Protein AF-A0A0Q1FCF2-F1 (afdb_monomer_lite)

Radius of gyration: 16.06 Å; chains: 1; bounding box: 40×36×46 Å

pLDDT: mean 88.6, std 14.95, range [30.23, 98.5]

Secondary structure (DSSP, 8-state):
----HHHHHHHHHGGG-E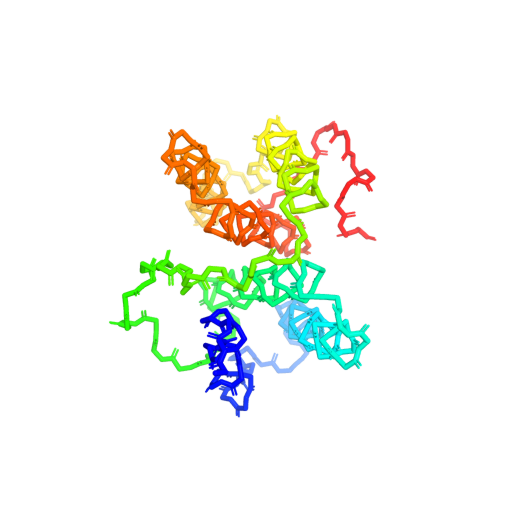E-SPTTSTTHHHHHHHHHHHHHHHHHHHHHHHTT-HHHHHHHHHHHHHHHHHHHHHTSEE-S-STT-----PPPPPSS-HHHHHHHHHHHHHHHHHHHHHEEE-S-TTSTTHHHHHHHHHHHHHHHHHHHHHHHTT-HHHHHHHHHHHHHHHHHHHHTTSEEESS-GGGS--

Foldseek 3Di:
DQDWPLLVVLVLFLVQKDFPDDPPDPCNVLLVVLNVLLVVLNVQLVVCVVVVNNLSNLLSSLLSLLSQVLCVLVVRIDRDDPVPDPPPPGPDDDPPDLPVLVVLLVVLLVLLVLLLVFKDFQDDPPDPLLVSLVVLSVQSVVLSVQLVVCVVVVNSSSNSSSSSSSVSSSLSCCSSRRMDGNDPPVSHDD

Sequence (190 aa):
MNTDRCRETLKGRVPKIRILVPEGSLLSGIAHEIREMVLAYESDGHDFQCRGDAVNACASYAYALGWLDAGCSIGILSAGNPDGGWFIPASQSPDHGETRLGEKTARYRKLLRTACDAVLPSPDPGSLLLSGSEKIVMTGRTFLIYGETAMREHREWVALSCFSYGFGWLDAGIRAGFLTAQKDRDIFTI

Structure (mmCIF, N/CA/C/O backbone):
data_AF-A0A0Q1FCF2-F1
#
_entry.id   AF-A0A0Q1FCF2-F1
#
loop_
_atom_site.group_PDB
_atom_site.id
_atom_site.type_symbol
_atom_site.label_atom_id
_atom_site.label_alt_id
_atom_site.label_comp_id
_atom_site.label_asym_id
_atom_site.label_entity_id
_atom_site.label_seq_id
_atom_site.pdbx_PDB_ins_code
_atom_site.Cartn_x
_atom_site.Cartn_y
_atom_site.Cartn_z
_atom_site.occupancy
_atom_site.B_iso_or_equiv
_atom_site.auth_seq_id
_atom_site.auth_comp_id
_atom_site.auth_asym_id
_atom_site.auth_atom_id
_atom_site.pdbx_PDB_model_num
ATOM 1 N N . MET A 1 1 ? 13.563 -16.455 -17.050 1.00 30.23 1 MET A N 1
ATOM 2 C CA . MET A 1 1 ? 12.189 -16.041 -16.697 1.00 30.23 1 MET A CA 1
ATOM 3 C C . MET A 1 1 ? 12.317 -15.135 -15.488 1.00 30.23 1 MET A C 1
ATOM 5 O O . MET A 1 1 ? 12.724 -15.615 -14.442 1.00 30.23 1 MET A O 1
ATOM 9 N N . ASN A 1 2 ? 12.159 -13.828 -15.681 1.00 39.91 2 ASN A N 1
ATOM 10 C CA . ASN A 1 2 ? 12.432 -12.832 -14.651 1.00 39.91 2 ASN A CA 1
ATOM 11 C C . ASN A 1 2 ? 11.166 -12.636 -13.821 1.00 39.91 2 ASN A C 1
ATOM 13 O O . ASN A 1 2 ? 10.205 -12.029 -14.290 1.00 39.91 2 ASN A O 1
ATOM 17 N N . THR A 1 3 ? 11.093 -13.281 -12.666 1.00 48.44 3 THR A N 1
ATOM 18 C CA . THR A 1 3 ? 9.932 -13.188 -11.790 1.00 48.44 3 THR A CA 1
ATOM 19 C C . THR A 1 3 ? 10.052 -11.945 -10.917 1.00 48.44 3 THR A C 1
ATOM 21 O O . THR A 1 3 ? 10.952 -11.831 -10.095 1.00 48.44 3 THR A O 1
ATOM 24 N N . ASP A 1 4 ? 9.130 -11.001 -11.118 1.00 72.88 4 ASP A N 1
ATOM 25 C CA . ASP A 1 4 ? 8.979 -9.806 -10.288 1.00 72.88 4 ASP A CA 1
ATOM 26 C C . ASP A 1 4 ? 8.832 -10.207 -8.806 1.00 72.88 4 ASP A C 1
ATOM 28 O O . ASP A 1 4 ? 7.894 -10.916 -8.423 1.00 72.88 4 ASP A O 1
ATOM 32 N N . ARG A 1 5 ? 9.771 -9.766 -7.961 1.00 79.25 5 ARG A N 1
ATOM 33 C CA . ARG A 1 5 ? 9.806 -10.078 -6.525 1.00 79.25 5 ARG A CA 1
ATOM 34 C C . ARG A 1 5 ? 8.537 -9.623 -5.798 1.00 79.25 5 ARG A C 1
ATOM 36 O O . ARG A 1 5 ? 8.122 -10.299 -4.852 1.00 79.25 5 ARG A O 1
ATOM 43 N N . CYS A 1 6 ? 7.903 -8.527 -6.231 1.00 85.88 6 CYS A N 1
ATOM 44 C CA . CYS A 1 6 ? 6.628 -8.069 -5.672 1.00 85.88 6 CYS A CA 1
ATOM 45 C C . CYS A 1 6 ? 5.542 -9.121 -5.906 1.00 85.88 6 CYS A C 1
ATOM 47 O O . CYS A 1 6 ? 4.856 -9.522 -4.967 1.00 85.88 6 CYS A O 1
ATOM 49 N N . ARG A 1 7 ? 5.454 -9.659 -7.126 1.00 89.25 7 ARG A N 1
ATOM 50 C CA . ARG A 1 7 ? 4.522 -10.742 -7.454 1.00 89.25 7 ARG A CA 1
ATOM 51 C C . ARG A 1 7 ? 4.767 -11.984 -6.609 1.00 89.25 7 ARG A C 1
ATOM 53 O O . ARG A 1 7 ? 3.822 -12.552 -6.073 1.00 89.25 7 ARG A O 1
ATOM 60 N N . GLU A 1 8 ? 6.013 -12.445 -6.515 1.00 88.12 8 GLU A N 1
ATOM 61 C CA . GLU A 1 8 ? 6.343 -13.650 -5.739 1.00 88.12 8 GLU A CA 1
ATOM 62 C C . GLU A 1 8 ? 5.983 -13.485 -4.261 1.00 88.12 8 GLU A C 1
ATOM 64 O O . GLU A 1 8 ? 5.377 -14.374 -3.659 1.00 88.12 8 GLU A O 1
ATOM 69 N N . THR A 1 9 ? 6.315 -12.320 -3.702 1.00 88.19 9 THR A N 1
ATOM 70 C CA . THR A 1 9 ? 6.015 -11.977 -2.312 1.00 88.19 9 THR A CA 1
ATOM 71 C C . THR A 1 9 ? 4.509 -11.945 -2.083 1.00 88.19 9 THR A C 1
ATOM 73 O O . THR A 1 9 ? 4.021 -12.585 -1.153 1.00 88.19 9 THR A O 1
ATOM 76 N N . LEU A 1 10 ? 3.760 -11.258 -2.950 1.00 90.94 10 LEU A N 1
ATOM 77 C CA . LEU A 1 10 ? 2.309 -11.158 -2.834 1.00 90.94 10 LEU A CA 1
ATOM 78 C C . LEU A 1 10 ? 1.642 -12.530 -2.988 1.00 90.94 10 LEU A C 1
ATOM 80 O O . LEU A 1 10 ? 0.884 -12.932 -2.109 1.00 90.94 10 LEU A O 1
ATOM 84 N N . LYS A 1 11 ? 2.022 -13.314 -4.005 1.00 92.12 11 LYS A N 1
ATOM 85 C CA . LYS A 1 11 ? 1.525 -14.682 -4.230 1.00 92.12 11 LYS A CA 1
ATOM 86 C C . LYS A 1 11 ? 1.751 -15.595 -3.019 1.00 92.12 11 LYS A C 1
ATOM 88 O O . LYS A 1 11 ? 0.929 -16.457 -2.722 1.00 92.12 11 LYS A O 1
ATOM 93 N N . GLY A 1 12 ? 2.867 -15.426 -2.308 1.00 90.75 12 GLY A N 1
ATOM 94 C CA . GLY A 1 12 ? 3.170 -16.189 -1.095 1.00 90.75 12 GLY A CA 1
ATOM 95 C C . GLY A 1 12 ? 2.388 -15.749 0.149 1.00 90.75 12 GLY A C 1
ATOM 96 O O . GLY A 1 12 ? 2.314 -16.512 1.121 1.00 90.75 12 GLY A O 1
ATOM 97 N N . ARG A 1 13 ? 1.829 -14.534 0.143 1.00 93.25 13 ARG A N 1
ATOM 98 C CA . ARG A 1 13 ? 1.154 -13.908 1.289 1.00 93.25 13 ARG A CA 1
ATOM 99 C C . ARG A 1 13 ? -0.362 -13.864 1.152 1.00 93.25 13 ARG A C 1
ATOM 101 O O . ARG A 1 13 ? -1.032 -14.067 2.158 1.00 93.25 13 ARG A O 1
ATOM 108 N N . VAL A 1 14 ? -0.900 -13.692 -0.056 1.00 95.75 14 VAL A N 1
ATOM 109 C CA . VAL A 1 14 ? -2.349 -13.663 -0.328 1.00 95.75 14 VAL A CA 1
ATOM 110 C C . VAL A 1 14 ? -3.079 -14.884 0.253 1.00 95.75 14 VAL A C 1
ATOM 112 O O . VAL A 1 14 ? -4.026 -14.689 1.015 1.00 95.75 14 VAL A O 1
ATOM 115 N N . PRO A 1 15 ? -2.609 -16.134 0.055 1.00 95.88 15 PRO A N 1
ATOM 116 C CA . PRO A 1 15 ? -3.257 -17.309 0.650 1.00 95.88 15 PRO A CA 1
ATOM 117 C C . PRO A 1 15 ? -3.209 -17.353 2.185 1.00 95.88 15 PRO A C 1
ATOM 119 O O . PRO A 1 15 ? -3.890 -18.167 2.804 1.00 95.88 15 PRO A O 1
ATOM 122 N N . LYS A 1 16 ? -2.366 -16.525 2.811 1.00 95.50 16 LYS A N 1
ATOM 123 C CA . LYS A 1 16 ? -2.175 -16.456 4.264 1.00 95.50 16 LYS A CA 1
ATOM 124 C C . LYS A 1 16 ? -2.934 -15.293 4.899 1.00 95.50 16 LYS A C 1
ATOM 126 O O . LYS A 1 16 ? -2.850 -15.159 6.118 1.00 95.50 16 LYS A O 1
ATOM 131 N N . ILE A 1 17 ? -3.635 -14.468 4.112 1.00 97.00 17 ILE A N 1
ATOM 132 C CA . ILE A 1 17 ? -4.402 -13.333 4.631 1.00 97.00 17 ILE A CA 1
ATOM 133 C C . ILE A 1 17 ? -5.491 -13.844 5.577 1.00 97.00 17 ILE A C 1
ATOM 135 O O . ILE A 1 17 ? -6.319 -14.675 5.206 1.00 97.00 17 ILE A O 1
ATOM 139 N N . ARG A 1 18 ? -5.506 -13.317 6.801 1.00 97.31 18 ARG A N 1
ATOM 140 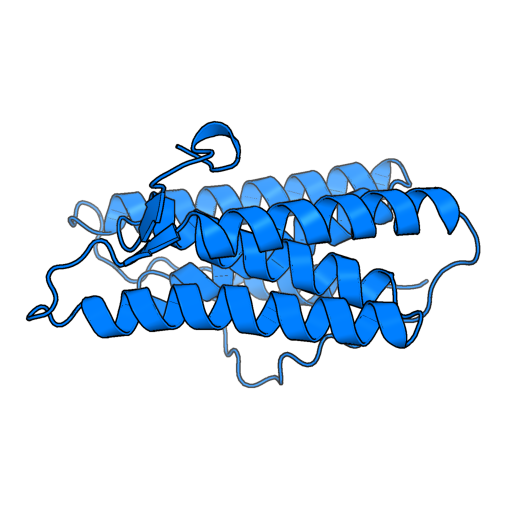C CA . ARG A 1 18 ? -6.562 -13.528 7.794 1.00 97.31 18 ARG A CA 1
ATOM 141 C C . ARG A 1 18 ? -6.993 -12.190 8.365 1.00 97.31 18 ARG A C 1
ATOM 143 O O . ARG A 1 18 ? -6.141 -11.376 8.717 1.00 97.31 18 ARG A O 1
ATOM 150 N N . ILE A 1 19 ? -8.300 -12.009 8.505 1.00 98.00 19 ILE A N 1
ATOM 151 C CA . ILE A 1 19 ? -8.886 -10.904 9.263 1.00 98.00 19 ILE A CA 1
ATOM 152 C C . ILE A 1 19 ? -8.770 -11.245 10.747 1.00 98.00 19 ILE A C 1
ATOM 154 O O . ILE A 1 19 ? -9.127 -12.347 11.161 1.00 98.00 19 ILE A O 1
ATOM 158 N N . LEU A 1 20 ? -8.198 -10.325 11.522 1.00 97.69 20 LEU A N 1
ATOM 159 C CA . LEU A 1 20 ? -7.906 -10.526 12.944 1.00 97.69 20 LEU A CA 1
ATOM 160 C C . LEU A 1 20 ? -8.996 -9.974 13.862 1.00 97.69 20 LEU A C 1
ATOM 162 O O . LEU A 1 20 ? -9.103 -10.390 15.014 1.00 97.69 20 LEU A O 1
ATOM 166 N N . VAL A 1 21 ? -9.786 -9.026 13.364 1.00 97.62 21 VAL A N 1
ATOM 167 C CA . VAL A 1 21 ? -10.844 -8.375 14.137 1.00 97.62 21 VAL A CA 1
ATOM 168 C C . VAL A 1 21 ? -12.155 -9.165 14.067 1.00 97.62 21 VAL A C 1
ATOM 170 O O . VAL A 1 21 ? -12.436 -9.776 13.036 1.00 97.62 21 VAL A O 1
ATOM 173 N N . PRO A 1 22 ? -12.979 -9.160 15.133 1.00 97.75 22 PRO A N 1
ATOM 174 C CA . PRO A 1 22 ? -14.273 -9.837 15.118 1.00 97.75 22 PRO A CA 1
ATOM 175 C C . PRO A 1 22 ? -15.198 -9.290 14.028 1.00 97.75 22 PRO A C 1
ATOM 177 O O . PRO A 1 22 ? -15.259 -8.075 13.814 1.00 97.75 22 PRO A O 1
ATOM 180 N N . GLU A 1 23 ? -15.956 -10.180 13.390 1.00 96.44 23 GLU A N 1
ATOM 181 C CA . GLU A 1 23 ? -16.989 -9.812 12.419 1.00 96.44 23 GLU A CA 1
ATOM 182 C C . GLU A 1 23 ? -18.027 -8.870 13.055 1.00 96.44 23 GLU A C 1
ATOM 184 O O . GLU A 1 23 ? -18.391 -9.033 14.222 1.00 96.44 23 GLU A O 1
ATOM 189 N N . GLY A 1 24 ? -18.470 -7.850 12.315 1.00 94.00 24 GLY A N 1
ATOM 190 C CA . GLY A 1 24 ? -19.401 -6.826 12.808 1.00 94.00 24 GLY A CA 1
ATOM 191 C C . GLY A 1 24 ? -18.811 -5.803 13.793 1.00 94.00 24 GLY A C 1
ATOM 192 O O . GLY A 1 24 ? -19.512 -4.874 14.192 1.00 94.00 24 GLY A O 1
ATOM 193 N N . SER A 1 25 ? -17.535 -5.922 14.185 1.00 97.00 25 SER A N 1
ATOM 194 C CA . SER A 1 25 ? -16.854 -4.877 14.966 1.00 97.00 25 SER A CA 1
ATOM 195 C C . SER A 1 25 ? -16.609 -3.617 14.128 1.00 97.00 25 SER A C 1
ATOM 197 O O . SER A 1 25 ? -16.582 -3.679 12.898 1.00 97.00 25 SER A O 1
ATOM 199 N N . LEU A 1 26 ? -16.345 -2.480 14.783 1.00 93.62 26 LEU A N 1
ATOM 200 C CA . LEU A 1 26 ? -16.066 -1.199 14.109 1.00 93.62 26 LEU A CA 1
ATOM 201 C C . LEU A 1 26 ? -14.942 -1.291 13.061 1.00 93.62 26 LEU A C 1
ATOM 203 O O . LEU A 1 26 ? -14.978 -0.584 12.062 1.00 93.62 26 LEU A O 1
ATOM 207 N N . LEU A 1 27 ? -13.959 -2.171 13.279 1.00 96.25 27 LEU A N 1
ATOM 208 C CA . LEU A 1 27 ? -12.808 -2.346 12.388 1.00 96.25 27 LEU A CA 1
ATOM 209 C C . LEU A 1 27 ? -13.019 -3.429 11.318 1.00 96.25 27 LEU A C 1
ATOM 211 O O . LEU A 1 27 ? -12.192 -3.548 10.415 1.00 96.25 27 LEU A O 1
ATOM 215 N N . SER A 1 28 ? -14.094 -4.223 11.400 1.00 96.88 28 SER A N 1
ATOM 216 C CA . SER A 1 28 ? -14.340 -5.329 10.460 1.00 96.88 28 SER A CA 1
ATOM 217 C C . SER A 1 28 ? -14.521 -4.843 9.022 1.00 96.88 28 SER A C 1
ATOM 219 O O . SER A 1 28 ? -13.915 -5.411 8.117 1.00 96.88 28 SER A O 1
ATOM 221 N N . GLY A 1 29 ? -15.256 -3.743 8.817 1.00 96.44 29 GLY A N 1
ATOM 222 C CA . GLY A 1 29 ? -15.429 -3.134 7.495 1.00 96.44 29 GLY A CA 1
ATOM 223 C C . GLY A 1 29 ? -14.096 -2.722 6.866 1.00 96.44 29 GLY A C 1
ATOM 224 O O . GLY A 1 29 ? -13.813 -3.097 5.733 1.00 96.44 29 GLY A O 1
ATOM 225 N N . ILE A 1 30 ? -13.231 -2.060 7.642 1.00 96.38 30 ILE A N 1
ATOM 226 C CA . ILE A 1 30 ? -11.891 -1.653 7.190 1.00 96.38 30 ILE A CA 1
ATOM 227 C C . ILE A 1 30 ? -11.045 -2.886 6.840 1.00 96.38 30 ILE A C 1
ATOM 229 O O . ILE A 1 30 ? -10.353 -2.902 5.827 1.00 96.38 30 ILE A O 1
ATOM 233 N N . ALA A 1 31 ? -11.102 -3.944 7.654 1.00 98.12 31 ALA A N 1
ATOM 234 C CA . ALA A 1 31 ? -10.347 -5.169 7.397 1.00 98.12 31 ALA A CA 1
ATOM 235 C C . ALA A 1 31 ? -10.769 -5.860 6.090 1.00 98.12 31 ALA A C 1
ATOM 237 O O . ALA A 1 31 ? -9.906 -6.289 5.319 1.00 98.12 31 ALA A O 1
ATOM 238 N N . HIS A 1 32 ? -12.079 -5.958 5.838 1.00 98.12 32 HIS A N 1
ATOM 239 C CA . HIS A 1 32 ? -12.613 -6.525 4.598 1.00 98.12 32 HIS A CA 1
ATOM 240 C C . HIS A 1 32 ? -12.236 -5.681 3.388 1.00 98.12 32 HIS A C 1
ATOM 242 O O . HIS A 1 32 ? -11.758 -6.237 2.405 1.00 98.12 32 HIS A O 1
ATOM 248 N N . GLU A 1 33 ? -12.360 -4.362 3.488 1.00 97.12 33 GLU A N 1
ATOM 249 C CA . GLU A 1 33 ? -12.041 -3.456 2.389 1.00 97.12 33 GLU A CA 1
ATOM 250 C C . GLU A 1 33 ? -10.551 -3.470 2.033 1.00 97.12 33 GLU A C 1
ATOM 252 O O . GLU A 1 33 ? -10.199 -3.634 0.867 1.00 97.12 33 GLU A O 1
ATOM 257 N N . ILE A 1 34 ? -9.647 -3.406 3.020 1.00 98.06 34 ILE A N 1
ATOM 258 C CA . ILE A 1 34 ? -8.209 -3.541 2.744 1.00 98.06 34 ILE A CA 1
ATOM 259 C C . ILE A 1 34 ? -7.922 -4.893 2.078 1.00 98.06 34 ILE A C 1
ATOM 261 O O . ILE A 1 34 ? -7.160 -4.954 1.114 1.00 98.06 34 ILE A O 1
ATOM 265 N N . ARG A 1 35 ? -8.526 -5.989 2.557 1.00 98.38 35 ARG A N 1
ATOM 266 C CA . ARG A 1 35 ? -8.359 -7.307 1.928 1.00 98.38 35 ARG A CA 1
ATOM 267 C C . ARG A 1 35 ? -8.875 -7.312 0.487 1.00 98.38 35 ARG A C 1
ATOM 269 O O . ARG A 1 35 ? -8.210 -7.888 -0.368 1.00 98.38 35 ARG A O 1
ATOM 276 N N . GLU A 1 36 ? -10.026 -6.706 0.220 1.00 98.44 36 GLU A N 1
ATOM 277 C CA . GLU A 1 36 ? -10.597 -6.594 -1.124 1.00 98.44 36 GLU A CA 1
ATOM 278 C C . GLU A 1 36 ? -9.649 -5.845 -2.063 1.00 98.44 36 GLU A C 1
ATOM 280 O O . GLU A 1 36 ? -9.315 -6.373 -3.123 1.00 98.44 36 GLU A O 1
ATOM 285 N N . MET A 1 37 ? -9.112 -4.700 -1.632 1.00 98.38 37 MET A N 1
ATOM 286 C CA . MET A 1 37 ? -8.133 -3.929 -2.405 1.00 98.38 37 MET A CA 1
ATOM 287 C C . MET A 1 37 ? -6.872 -4.746 -2.708 1.00 98.38 37 MET A C 1
ATOM 289 O O . MET A 1 37 ? -6.391 -4.761 -3.839 1.00 98.38 37 MET A O 1
ATOM 293 N N . VAL A 1 38 ? -6.352 -5.499 -1.734 1.00 98.38 38 VAL A N 1
ATOM 294 C CA . VAL A 1 38 ? -5.194 -6.380 -1.962 1.00 98.38 38 VAL A CA 1
ATOM 295 C C . VAL A 1 38 ? -5.484 -7.423 -3.048 1.00 98.38 38 VAL A C 1
ATOM 297 O O . VAL A 1 38 ? -4.643 -7.641 -3.919 1.00 98.38 38 VAL A O 1
ATOM 300 N N . LEU A 1 39 ? -6.657 -8.063 -3.011 1.00 98.50 39 LEU A N 1
ATOM 301 C CA . LEU A 1 39 ? -7.041 -9.098 -3.979 1.00 98.50 39 LEU A CA 1
ATOM 302 C C . LEU A 1 39 ? -7.329 -8.515 -5.368 1.00 98.50 39 LEU A C 1
ATOM 304 O O . LEU A 1 39 ? -6.926 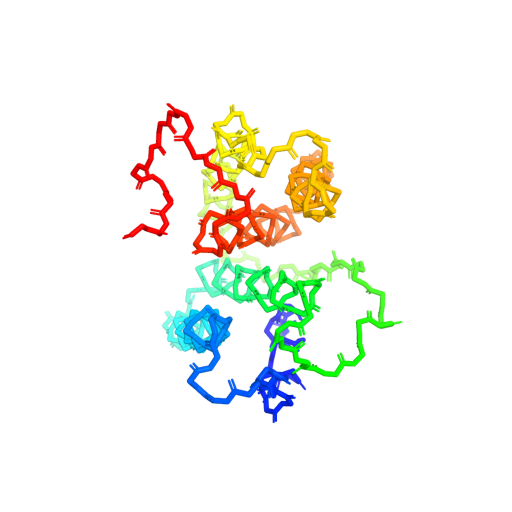-9.105 -6.370 1.00 98.50 39 LEU A O 1
ATOM 308 N N . ALA A 1 40 ? -7.976 -7.351 -5.435 1.00 98.38 40 ALA A N 1
ATOM 309 C CA . ALA A 1 40 ? -8.257 -6.661 -6.689 1.00 98.38 40 ALA A CA 1
ATOM 310 C C . ALA A 1 40 ? -6.957 -6.331 -7.436 1.00 98.38 40 ALA A C 1
ATOM 312 O O . ALA A 1 40 ? -6.790 -6.711 -8.593 1.00 98.38 40 ALA A O 1
ATOM 313 N N . TYR A 1 41 ? -5.981 -5.730 -6.751 1.00 98.00 41 TYR A N 1
ATOM 314 C CA . TYR A 1 41 ? -4.713 -5.357 -7.382 1.00 98.00 41 TYR A CA 1
ATOM 315 C C . TYR A 1 41 ? -3.752 -6.537 -7.605 1.00 98.00 41 TYR A C 1
ATOM 317 O O . TYR A 1 41 ? -2.889 -6.461 -8.485 1.00 98.00 41 TYR A O 1
ATOM 325 N N . GLU A 1 42 ? -3.898 -7.651 -6.876 1.00 97.06 42 GLU A N 1
ATOM 326 C CA . GLU A 1 42 ? -3.258 -8.918 -7.262 1.00 97.06 42 GLU A CA 1
ATOM 327 C C . GLU A 1 42 ? -3.812 -9.419 -8.606 1.00 97.06 42 GLU A C 1
ATOM 329 O O . GLU A 1 42 ? -3.034 -9.754 -9.506 1.00 97.06 42 GLU A O 1
ATOM 334 N N . SER A 1 43 ? -5.141 -9.429 -8.753 1.00 97.81 43 SER A N 1
ATOM 335 C CA . SER A 1 43 ? -5.823 -9.844 -9.981 1.00 97.81 43 SER A CA 1
ATOM 336 C C . SER A 1 43 ? -5.454 -8.948 -11.165 1.00 97.81 43 SER A C 1
ATOM 338 O O . SER A 1 43 ? -5.072 -9.455 -12.219 1.00 97.81 43 SER A O 1
ATOM 340 N N . ASP A 1 44 ? -5.470 -7.624 -10.988 1.00 97.38 44 ASP A N 1
ATOM 341 C CA . ASP A 1 44 ? -5.048 -6.673 -12.022 1.00 97.38 44 ASP A CA 1
ATOM 342 C C . ASP A 1 44 ? -3.596 -6.917 -12.441 1.00 97.38 44 ASP A C 1
ATOM 344 O O . ASP A 1 44 ? -3.270 -6.949 -13.632 1.00 97.38 44 ASP A O 1
ATOM 348 N N . GLY A 1 45 ? -2.708 -7.143 -11.467 1.00 94.88 45 GLY A N 1
ATOM 349 C CA . GLY A 1 45 ? -1.313 -7.472 -11.735 1.00 94.88 45 GLY A CA 1
ATOM 350 C C . GLY A 1 45 ? -1.160 -8.733 -12.590 1.00 94.88 45 GLY A C 1
ATOM 351 O O . GLY A 1 45 ? -0.342 -8.762 -13.518 1.00 94.88 45 GLY A O 1
ATOM 352 N N . HIS A 1 46 ? -1.968 -9.761 -12.317 1.00 95.12 46 HIS A N 1
ATOM 353 C CA . HIS A 1 46 ? -2.004 -10.990 -13.106 1.00 95.12 46 HIS A CA 1
ATOM 354 C C . HIS A 1 46 ? -2.483 -10.726 -14.539 1.00 95.12 46 HIS A C 1
ATOM 356 O O . HIS A 1 46 ? -1.829 -11.147 -15.497 1.00 95.12 46 HIS A O 1
ATOM 362 N N . ASP A 1 47 ? -3.572 -9.979 -14.699 1.00 95.94 47 ASP A N 1
ATOM 363 C CA . ASP A 1 47 ? -4.147 -9.656 -16.004 1.00 95.94 47 ASP A CA 1
ATOM 364 C C . ASP A 1 47 ? -3.201 -8.824 -16.873 1.00 95.94 47 ASP A C 1
ATOM 366 O O . ASP A 1 47 ? -3.023 -9.121 -18.061 1.00 95.94 47 ASP A O 1
ATOM 370 N N . PHE A 1 48 ? -2.529 -7.824 -16.293 1.00 93.19 48 PHE A N 1
ATOM 371 C CA . PHE A 1 48 ? -1.484 -7.072 -16.986 1.00 93.19 48 PHE A CA 1
ATOM 372 C C . PHE A 1 48 ? -0.356 -7.990 -17.453 1.00 93.19 48 PHE A C 1
ATOM 374 O O . PHE A 1 48 ? 0.077 -7.903 -18.604 1.00 93.19 48 PHE A O 1
ATOM 381 N N . GLN A 1 49 ? 0.085 -8.919 -16.605 1.00 90.00 49 GLN A N 1
ATOM 382 C CA . GLN A 1 49 ? 1.143 -9.855 -16.960 1.00 90.00 49 GLN A CA 1
ATOM 383 C C . GLN A 1 49 ? 0.734 -10.802 -18.098 1.00 90.00 49 GLN A C 1
ATOM 385 O O . GLN A 1 49 ? 1.523 -11.007 -19.021 1.00 90.00 49 GLN A O 1
ATOM 390 N N . CYS A 1 50 ? -0.490 -11.337 -18.081 1.00 92.00 50 CYS A N 1
ATOM 391 C CA . CYS A 1 50 ? -1.023 -12.161 -19.172 1.00 92.00 50 CYS A CA 1
ATOM 392 C C . CYS A 1 50 ? -1.070 -11.412 -20.512 1.00 92.00 50 CYS A C 1
ATOM 394 O O . CYS A 1 50 ? -0.930 -12.028 -21.566 1.00 92.00 50 CYS A O 1
ATOM 396 N N . ARG A 1 51 ? -1.218 -10.084 -20.476 1.00 92.31 51 ARG A N 1
ATOM 397 C CA . ARG A 1 51 ? -1.200 -9.201 -21.654 1.00 92.31 51 ARG A CA 1
ATOM 398 C C . ARG A 1 51 ? 0.205 -8.714 -22.036 1.00 92.31 51 ARG A C 1
ATOM 400 O O . ARG A 1 51 ? 0.333 -7.901 -22.947 1.00 92.31 51 ARG A O 1
ATOM 407 N N . GLY A 1 52 ? 1.254 -9.179 -21.354 1.00 88.25 52 GLY A N 1
ATOM 408 C CA . GLY A 1 52 ? 2.639 -8.756 -21.595 1.00 88.25 52 GLY A CA 1
ATOM 409 C C . GLY A 1 52 ? 2.979 -7.363 -21.052 1.00 88.25 52 GLY A C 1
ATOM 410 O O . GLY A 1 52 ? 4.009 -6.795 -21.407 1.00 88.25 52 GLY A O 1
ATOM 411 N N . ASP A 1 53 ? 2.142 -6.796 -20.183 1.00 90.75 53 ASP A N 1
ATOM 412 C CA . ASP A 1 53 ? 2.319 -5.468 -19.599 1.00 90.75 53 ASP A CA 1
ATOM 413 C C . ASP A 1 53 ? 3.023 -5.538 -18.237 1.00 90.75 53 ASP A C 1
ATOM 415 O O . ASP A 1 53 ? 2.436 -5.320 -17.175 1.00 90.75 53 ASP A O 1
ATOM 419 N N . ALA A 1 54 ? 4.316 -5.863 -18.267 1.00 88.94 54 ALA A N 1
ATOM 420 C CA . ALA A 1 54 ? 5.115 -6.032 -17.052 1.00 88.94 54 ALA A CA 1
ATOM 421 C C . ALA A 1 54 ? 5.171 -4.760 -16.183 1.00 88.94 54 ALA A C 1
ATOM 423 O O . ALA A 1 54 ? 5.211 -4.849 -14.959 1.00 88.94 54 ALA A O 1
ATOM 424 N N . VAL A 1 55 ? 5.136 -3.575 -16.803 1.00 91.12 55 VAL A N 1
ATOM 425 C CA . VAL A 1 55 ? 5.228 -2.288 -16.099 1.00 91.12 55 VAL A CA 1
ATOM 426 C C . VAL A 1 55 ? 3.978 -2.045 -15.240 1.00 91.12 55 VAL A C 1
ATOM 428 O O . VAL A 1 55 ? 4.086 -1.679 -14.068 1.00 91.12 55 VAL A O 1
ATOM 431 N N . ASN A 1 56 ? 2.780 -2.262 -15.793 1.00 93.06 56 ASN A N 1
ATOM 432 C CA . ASN A 1 56 ? 1.539 -2.138 -15.024 1.00 93.06 56 ASN A CA 1
ATOM 433 C C . ASN A 1 56 ? 1.354 -3.287 -14.023 1.00 93.06 56 ASN A C 1
ATOM 435 O O . ASN A 1 56 ? 0.841 -3.049 -12.927 1.00 93.06 56 ASN A O 1
ATOM 439 N N . ALA A 1 57 ? 1.822 -4.493 -14.357 1.00 93.62 57 ALA A N 1
ATOM 440 C CA . ALA A 1 57 ? 1.817 -5.620 -13.430 1.00 93.62 57 ALA A CA 1
ATOM 441 C C . ALA A 1 57 ? 2.639 -5.311 -12.167 1.00 93.62 57 ALA A C 1
ATOM 443 O O . ALA A 1 57 ? 2.123 -5.414 -11.056 1.00 93.62 57 ALA A O 1
ATOM 444 N N . CYS A 1 58 ? 3.878 -4.836 -12.340 1.00 91.81 58 CYS A N 1
ATOM 445 C CA . CYS A 1 58 ? 4.778 -4.475 -11.243 1.00 91.81 58 CYS A CA 1
ATOM 446 C C . CYS A 1 58 ? 4.168 -3.426 -10.306 1.00 91.81 58 CYS A C 1
ATOM 448 O O . CYS A 1 58 ? 4.121 -3.616 -9.089 1.00 91.81 58 CYS A O 1
ATOM 450 N N . ALA A 1 59 ? 3.627 -2.347 -10.881 1.00 94.12 59 ALA A N 1
ATOM 451 C CA . ALA A 1 59 ? 2.971 -1.299 -10.107 1.00 94.12 59 ALA A CA 1
ATOM 452 C C . ALA A 1 59 ? 1.774 -1.835 -9.299 1.00 94.12 59 ALA A C 1
ATOM 454 O O . ALA A 1 59 ? 1.627 -1.480 -8.131 1.00 94.12 59 ALA A O 1
ATOM 455 N N . SER A 1 60 ? 0.956 -2.711 -9.895 1.00 96.31 60 SER A N 1
ATOM 456 C CA . SER A 1 60 ? -0.231 -3.279 -9.237 1.00 96.31 60 SER A CA 1
ATOM 457 C C . SER A 1 60 ? 0.152 -4.184 -8.066 1.00 96.31 60 SER A C 1
ATOM 459 O O . SER A 1 60 ? -0.346 -3.997 -6.958 1.00 96.31 60 SER A O 1
ATOM 461 N N . TYR A 1 61 ? 1.117 -5.091 -8.255 1.00 95.00 61 TYR A N 1
ATOM 462 C CA . TYR A 1 61 ? 1.583 -5.968 -7.176 1.00 95.00 61 TYR A CA 1
ATOM 463 C C . TYR A 1 61 ? 2.234 -5.195 -6.021 1.00 95.00 61 TYR A C 1
ATOM 465 O O . TYR A 1 61 ? 1.992 -5.503 -4.854 1.00 95.00 61 TYR A O 1
ATOM 473 N N . ALA A 1 62 ? 3.059 -4.190 -6.327 1.00 95.06 62 ALA A N 1
ATOM 474 C CA . ALA A 1 62 ? 3.698 -3.362 -5.309 1.00 95.06 62 ALA A CA 1
ATOM 475 C C . ALA A 1 62 ? 2.675 -2.531 -4.519 1.00 95.06 62 ALA A C 1
ATOM 477 O O . ALA A 1 62 ? 2.772 -2.431 -3.297 1.00 95.06 62 ALA A O 1
ATOM 478 N N . TYR A 1 63 ? 1.669 -1.980 -5.199 1.00 97.25 63 TYR A N 1
ATOM 479 C CA . TYR A 1 63 ? 0.578 -1.248 -4.563 1.00 97.25 63 TYR A CA 1
ATOM 480 C C . TYR A 1 63 ? -0.279 -2.153 -3.661 1.00 97.25 63 TYR A C 1
ATOM 482 O O . TYR A 1 63 ? -0.519 -1.800 -2.506 1.00 97.25 63 TYR A O 1
ATOM 490 N N . ALA A 1 64 ? -0.637 -3.360 -4.118 1.00 97.00 64 ALA A N 1
ATOM 491 C CA . ALA A 1 64 ? -1.332 -4.361 -3.302 1.00 97.00 64 ALA A CA 1
ATOM 492 C C . ALA A 1 64 ? -0.543 -4.728 -2.031 1.00 97.00 64 ALA A C 1
ATOM 494 O O . ALA A 1 64 ? -1.114 -4.848 -0.949 1.00 97.00 64 ALA A O 1
ATOM 495 N N . LEU A 1 65 ? 0.785 -4.864 -2.130 1.00 94.81 65 LEU A N 1
ATOM 496 C CA . LEU A 1 65 ? 1.638 -5.092 -0.960 1.00 94.81 65 LEU A CA 1
ATOM 497 C C . LEU A 1 65 ? 1.616 -3.915 0.023 1.00 94.81 65 LEU A C 1
ATOM 499 O O . LEU A 1 65 ? 1.630 -4.152 1.230 1.00 94.81 65 LEU A O 1
ATOM 503 N N . GLY A 1 66 ? 1.533 -2.677 -0.472 1.00 96.06 66 GLY A N 1
ATOM 504 C CA . GLY A 1 66 ? 1.377 -1.484 0.363 1.00 96.06 66 GLY A CA 1
ATOM 505 C C . GLY A 1 66 ? 0.098 -1.528 1.203 1.00 96.06 66 GLY A C 1
ATOM 506 O O . GLY A 1 66 ? 0.160 -1.365 2.420 1.00 96.06 66 GLY A O 1
ATOM 507 N N . TRP A 1 67 ? -1.041 -1.850 0.580 1.00 98.12 67 TRP A N 1
ATOM 508 C CA . TRP A 1 67 ? -2.310 -2.064 1.291 1.00 98.12 67 TRP A CA 1
ATOM 509 C C . TRP A 1 67 ? -2.221 -3.190 2.320 1.00 98.12 67 TRP A C 1
ATOM 511 O O . TRP A 1 67 ? -2.653 -3.037 3.466 1.00 98.12 67 TRP A O 1
ATOM 521 N N . LEU A 1 68 ? -1.635 -4.323 1.926 1.00 96.81 68 LEU A N 1
ATOM 522 C CA . LEU A 1 68 ? -1.530 -5.493 2.788 1.00 96.81 68 LEU A CA 1
ATOM 523 C C . LEU A 1 68 ? -0.705 -5.202 4.045 1.00 96.81 68 LEU A C 1
ATOM 525 O O . LEU A 1 68 ? -1.108 -5.562 5.155 1.00 96.81 68 LEU A O 1
ATOM 529 N N . ASP A 1 69 ? 0.445 -4.554 3.874 1.00 95.69 69 ASP A N 1
ATOM 530 C CA . ASP A 1 69 ? 1.338 -4.209 4.976 1.00 95.69 69 ASP A CA 1
ATOM 531 C C . ASP A 1 69 ? 0.769 -3.109 5.867 1.00 95.69 69 ASP A C 1
ATOM 533 O O . ASP A 1 69 ? 0.924 -3.196 7.087 1.00 95.69 69 ASP A O 1
ATOM 537 N N . ALA A 1 70 ? 0.043 -2.141 5.301 1.00 96.12 70 ALA A N 1
ATOM 538 C CA . ALA A 1 70 ? -0.703 -1.166 6.086 1.00 96.12 70 ALA A CA 1
ATOM 539 C C . ALA A 1 70 ? -1.745 -1.857 6.979 1.00 96.12 70 ALA A C 1
ATOM 541 O O . ALA A 1 70 ? -1.736 -1.664 8.194 1.00 96.12 70 ALA A O 1
ATOM 542 N N . GLY A 1 71 ? -2.571 -2.749 6.420 1.00 97.06 71 GLY A N 1
ATOM 543 C CA . GLY A 1 71 ? -3.558 -3.516 7.190 1.00 97.06 71 GLY A CA 1
ATOM 544 C C . GLY A 1 71 ? -2.934 -4.413 8.266 1.00 97.06 71 GLY A C 1
ATOM 545 O O . GLY A 1 71 ? -3.460 -4.515 9.378 1.00 97.06 71 GLY A O 1
ATOM 546 N N . CYS A 1 72 ? -1.779 -5.022 7.975 1.00 95.62 72 CYS A N 1
ATOM 547 C CA . CYS A 1 72 ? -1.022 -5.791 8.963 1.00 95.62 72 CYS A CA 1
ATOM 548 C C . CYS A 1 72 ? -0.457 -4.892 10.071 1.00 95.62 72 CYS A C 1
ATOM 550 O O . CYS A 1 72 ? -0.525 -5.248 11.245 1.00 95.62 72 CYS A O 1
ATOM 552 N N . SER A 1 73 ? 0.061 -3.711 9.726 1.00 94.31 73 SER A N 1
ATOM 553 C CA . SER A 1 73 ? 0.604 -2.763 10.702 1.00 94.31 73 SER A CA 1
ATOM 554 C C . SER A 1 73 ? -0.469 -2.106 11.565 1.00 94.31 73 SER A C 1
ATOM 556 O O . SER A 1 73 ? -0.171 -1.755 12.703 1.00 94.31 73 SER A O 1
ATOM 558 N N . ILE A 1 74 ? -1.685 -1.919 11.048 1.00 94.94 74 ILE A N 1
ATOM 559 C CA . ILE A 1 74 ? -2.842 -1.472 11.838 1.00 94.94 74 ILE A CA 1
ATOM 560 C C . ILE A 1 74 ? -3.283 -2.585 12.810 1.00 94.94 74 ILE A C 1
ATOM 562 O O . ILE A 1 74 ? -3.875 -2.303 13.848 1.00 94.94 74 ILE A O 1
ATOM 566 N N . GLY A 1 75 ? -2.959 -3.847 12.512 1.00 95.38 75 GLY A N 1
ATOM 567 C CA . GLY A 1 75 ? -3.307 -5.005 13.339 1.00 95.38 75 GLY A CA 1
ATOM 568 C C . GLY A 1 75 ? -4.677 -5.604 13.018 1.00 95.38 75 GLY A C 1
ATOM 569 O O . GLY A 1 75 ? -5.199 -6.397 13.796 1.00 95.38 75 GLY A O 1
ATOM 570 N N . ILE A 1 76 ? -5.265 -5.241 11.876 1.00 96.88 76 ILE A N 1
ATOM 571 C CA . ILE A 1 76 ? -6.572 -5.752 11.428 1.00 96.88 76 ILE A CA 1
ATOM 572 C C . ILE A 1 76 ? -6.446 -6.970 10.510 1.00 96.88 76 ILE A C 1
ATOM 574 O O . ILE A 1 76 ? -7.378 -7.769 10.411 1.00 96.88 76 ILE A O 1
ATOM 578 N N . LEU A 1 77 ? -5.278 -7.142 9.886 1.00 97.25 77 LEU A N 1
ATOM 579 C CA . LEU A 1 77 ? -4.935 -8.285 9.048 1.00 97.25 77 LEU A CA 1
ATOM 580 C C . LEU A 1 77 ? -3.674 -8.989 9.565 1.00 97.25 77 LEU A C 1
ATOM 582 O O . LEU A 1 77 ? -2.821 -8.393 10.215 1.00 97.25 77 LEU A O 1
ATOM 586 N N . SER A 1 78 ? -3.521 -10.260 9.211 1.00 95.38 78 SER A N 1
ATOM 587 C CA . SER A 1 78 ? -2.230 -10.959 9.219 1.00 95.38 78 SER A CA 1
ATOM 588 C C . SER A 1 78 ? -2.030 -11.671 7.889 1.00 95.38 78 SER A C 1
ATOM 590 O O . SER A 1 78 ? -3.000 -12.141 7.306 1.00 95.38 78 SER A O 1
ATOM 592 N N . ALA A 1 79 ? -0.791 -11.763 7.401 1.00 92.00 79 ALA A N 1
ATOM 593 C CA . ALA A 1 79 ? -0.488 -12.411 6.120 1.00 92.00 79 ALA A CA 1
ATOM 594 C C . ALA A 1 79 ? 0.895 -13.083 6.095 1.00 92.00 79 ALA A C 1
ATOM 596 O O . ALA A 1 79 ? 1.617 -13.036 5.097 1.00 92.00 79 ALA A O 1
ATOM 597 N N . GLY A 1 80 ? 1.279 -13.703 7.216 1.00 82.88 80 GLY A N 1
ATOM 598 C CA . GLY A 1 80 ? 2.624 -14.248 7.430 1.00 82.88 80 GLY A CA 1
ATOM 599 C C . GLY A 1 80 ? 3.646 -13.194 7.876 1.00 82.88 80 GLY A C 1
ATOM 600 O O . GLY A 1 80 ? 3.325 -12.011 7.970 1.00 82.88 80 GLY A O 1
ATOM 601 N N . ASN A 1 81 ? 4.864 -13.646 8.199 1.00 63.53 81 ASN A N 1
ATOM 602 C CA . ASN A 1 81 ? 5.872 -12.812 8.853 1.00 63.53 81 ASN A CA 1
ATOM 603 C C . ASN A 1 81 ? 6.492 -11.781 7.885 1.00 63.53 81 ASN A C 1
ATOM 605 O O . ASN A 1 81 ? 6.979 -12.190 6.826 1.00 63.53 81 ASN A O 1
ATOM 609 N N . PRO A 1 82 ? 6.536 -10.481 8.234 1.00 58.78 82 PRO A N 1
ATOM 610 C CA . PRO A 1 82 ? 7.296 -9.473 7.490 1.00 58.78 82 PRO A CA 1
ATOM 611 C C . PRO A 1 82 ? 8.824 -9.596 7.671 1.00 58.78 82 PRO A C 1
ATOM 613 O O . PRO A 1 82 ? 9.571 -8.953 6.937 1.00 58.78 82 PRO A O 1
ATOM 616 N N . ASP A 1 83 ? 9.299 -10.452 8.588 1.00 46.38 83 ASP A N 1
ATOM 617 C CA . ASP A 1 83 ? 10.716 -10.624 8.978 1.00 46.38 83 ASP A CA 1
ATOM 618 C C . ASP A 1 83 ? 11.676 -11.080 7.857 1.00 46.38 83 ASP A C 1
ATOM 620 O O . ASP A 1 83 ? 12.875 -11.227 8.078 1.00 46.38 83 ASP A O 1
ATOM 624 N N . GLY A 1 84 ? 11.189 -11.282 6.631 1.00 47.38 84 GLY A N 1
ATOM 625 C CA . GLY A 1 84 ? 12.006 -11.646 5.472 1.00 47.38 84 GLY A CA 1
ATOM 626 C C . GLY A 1 84 ? 12.801 -10.500 4.835 1.00 47.38 84 GLY A C 1
ATOM 627 O O . GLY A 1 84 ? 13.365 -10.714 3.765 1.00 47.38 84 GLY A O 1
ATOM 628 N N . GLY A 1 85 ? 12.834 -9.308 5.445 1.00 45.06 85 GLY A N 1
ATOM 629 C CA . GLY A 1 85 ? 13.609 -8.166 4.960 1.00 45.06 85 GLY A CA 1
ATOM 630 C C . GLY A 1 85 ? 13.045 -7.589 3.663 1.00 45.06 85 GLY A C 1
ATOM 631 O O . GLY A 1 85 ? 13.384 -8.023 2.565 1.00 45.06 85 GLY A O 1
ATOM 632 N N . TRP A 1 86 ? 12.211 -6.555 3.773 1.00 54.38 86 TRP A N 1
ATOM 633 C CA . TRP A 1 86 ? 11.724 -5.787 2.625 1.00 54.38 86 TRP A CA 1
ATOM 634 C C . TRP A 1 86 ? 12.802 -4.840 2.063 1.00 54.38 86 TRP A C 1
ATOM 636 O O . TRP A 1 86 ? 12.630 -3.631 1.930 1.00 54.38 86 TRP A O 1
ATOM 646 N N . PHE A 1 87 ? 13.949 -5.400 1.694 1.00 52.47 87 PHE A N 1
ATOM 647 C CA . PHE A 1 87 ? 14.726 -4.821 0.613 1.00 52.47 87 PHE A CA 1
ATOM 648 C C . PHE A 1 87 ? 14.021 -5.279 -0.663 1.00 52.47 87 PHE A C 1
ATOM 650 O O . PHE A 1 87 ? 13.898 -6.480 -0.888 1.00 52.47 87 PHE A O 1
ATOM 657 N N . ILE A 1 88 ? 13.515 -4.356 -1.481 1.00 54.81 88 ILE A N 1
ATOM 658 C CA . ILE A 1 88 ? 13.126 -4.668 -2.859 1.00 54.81 88 ILE A CA 1
ATOM 659 C C . ILE A 1 88 ? 14.397 -4.539 -3.717 1.00 54.81 88 ILE A C 1
ATOM 661 O O . ILE A 1 88 ? 14.669 -3.447 -4.221 1.00 54.81 88 ILE A O 1
ATOM 665 N N . PRO A 1 89 ? 15.225 -5.578 -3.936 1.00 47.75 89 PRO A N 1
ATOM 666 C CA . PRO A 1 89 ? 15.968 -5.632 -5.172 1.00 47.75 89 PRO A CA 1
ATOM 667 C C . PRO A 1 89 ? 14.962 -6.114 -6.216 1.00 47.75 89 PRO A C 1
ATOM 669 O O . PRO A 1 89 ? 14.603 -7.291 -6.259 1.00 47.75 89 PRO A O 1
ATOM 672 N N . ALA A 1 90 ? 14.458 -5.192 -7.033 1.00 47.06 90 ALA A N 1
ATOM 673 C CA . ALA A 1 90 ? 13.843 -5.594 -8.286 1.00 47.06 90 ALA A CA 1
ATOM 674 C C . ALA A 1 90 ? 14.898 -6.420 -9.026 1.00 47.06 90 ALA A C 1
ATOM 676 O O . ALA A 1 90 ? 16.049 -5.991 -9.167 1.00 47.06 90 ALA A O 1
ATOM 677 N N . SER A 1 91 ? 14.538 -7.635 -9.419 1.00 48.38 91 SER A N 1
ATOM 678 C CA . SER A 1 91 ? 15.377 -8.419 -10.307 1.00 48.38 91 SER A CA 1
ATOM 679 C C . SER A 1 91 ? 15.534 -7.672 -11.638 1.00 48.38 91 SER A C 1
ATOM 681 O O . SER A 1 91 ? 14.682 -6.869 -12.022 1.00 48.38 91 SER A O 1
ATOM 683 N N . GLN A 1 92 ? 16.683 -7.879 -12.289 1.00 49.81 92 GLN A N 1
ATOM 684 C CA . GLN A 1 92 ? 17.127 -7.168 -13.494 1.00 49.81 92 GLN A CA 1
ATOM 685 C C . GLN A 1 92 ? 16.048 -7.123 -14.588 1.00 49.81 92 GLN A C 1
ATOM 687 O O . GLN A 1 92 ? 15.197 -7.993 -14.653 1.00 49.81 92 GLN A O 1
ATOM 692 N N . SER A 1 93 ? 16.063 -6.126 -15.465 1.00 52.56 93 SER A N 1
ATOM 693 C CA . SER A 1 93 ? 15.027 -5.965 -16.495 1.00 52.56 93 SER A CA 1
ATOM 694 C C . SER A 1 93 ? 15.167 -6.980 -17.643 1.00 52.56 93 SER A C 1
ATOM 696 O O . SER A 1 93 ? 16.290 -7.299 -18.031 1.00 52.56 93 SER A O 1
ATOM 698 N N . PRO A 1 94 ? 14.070 -7.444 -18.271 1.00 50.78 94 PRO A N 1
ATOM 699 C CA . PRO A 1 94 ? 14.067 -7.754 -19.698 1.00 50.78 94 PRO A CA 1
ATOM 700 C C . PRO A 1 94 ? 14.240 -6.450 -20.501 1.00 50.78 94 PRO A C 1
ATOM 702 O O . PRO A 1 94 ? 13.672 -5.419 -20.145 1.00 50.78 94 PRO A O 1
ATOM 705 N N . ASP A 1 95 ? 15.004 -6.509 -21.585 1.00 49.81 95 ASP A N 1
ATOM 706 C CA . ASP A 1 95 ? 15.533 -5.388 -22.388 1.00 49.81 95 ASP A CA 1
ATOM 707 C C . ASP A 1 95 ? 14.486 -4.641 -23.254 1.00 49.81 95 ASP A C 1
ATOM 709 O O . ASP A 1 95 ? 14.803 -3.980 -24.240 1.00 49.81 95 ASP A O 1
ATOM 713 N N . HIS A 1 96 ? 13.189 -4.803 -22.983 1.00 49.25 96 HIS A N 1
ATOM 714 C CA . HIS A 1 96 ? 12.129 -4.377 -23.904 1.00 49.25 96 HIS A CA 1
ATOM 715 C C . HIS A 1 96 ? 11.092 -3.511 -23.179 1.00 49.25 96 HIS A C 1
ATOM 717 O O . HIS A 1 96 ? 10.101 -4.019 -22.658 1.00 49.25 96 HIS A O 1
ATOM 723 N N . GLY A 1 97 ? 11.322 -2.190 -23.141 1.00 58.97 97 GLY A N 1
ATOM 724 C CA . GLY A 1 97 ? 10.324 -1.213 -22.672 1.00 58.97 97 GLY A CA 1
ATOM 725 C C . GLY A 1 97 ? 10.824 -0.038 -21.821 1.00 58.97 97 GLY A C 1
ATOM 726 O O . GLY A 1 97 ? 10.013 0.542 -21.099 1.00 58.97 97 GLY A O 1
ATOM 727 N N . GLU A 1 98 ? 12.111 0.327 -21.886 1.00 67.19 98 GLU A N 1
ATOM 728 C CA . GLU A 1 98 ? 12.730 1.349 -21.017 1.00 67.19 98 GLU A CA 1
ATOM 729 C C . GLU A 1 98 ? 11.992 2.698 -21.007 1.00 67.19 98 GLU A C 1
ATOM 731 O O . GLU A 1 98 ? 11.775 3.268 -19.938 1.00 67.19 98 GLU A O 1
ATOM 736 N N . THR A 1 99 ? 11.523 3.187 -22.162 1.00 78.56 99 THR A N 1
ATOM 737 C CA . THR A 1 99 ? 10.791 4.465 -22.245 1.00 78.56 99 THR A CA 1
ATOM 738 C C . THR A 1 99 ? 9.470 4.422 -21.476 1.00 78.56 99 THR A C 1
ATOM 740 O O . THR A 1 99 ? 9.200 5.291 -20.650 1.00 78.56 99 THR A O 1
ATOM 743 N N . ARG A 1 100 ? 8.659 3.376 -21.690 1.00 85.69 100 ARG A N 1
ATOM 744 C CA . ARG A 1 100 ? 7.356 3.213 -21.024 1.00 85.69 100 ARG A CA 1
ATOM 745 C C . ARG A 1 100 ? 7.514 3.032 -19.514 1.00 85.69 100 ARG A C 1
ATOM 747 O O . ARG A 1 100 ? 6.690 3.527 -18.743 1.00 85.69 100 ARG A O 1
ATOM 754 N N . LEU A 1 101 ? 8.560 2.318 -19.100 1.00 90.44 101 LEU A N 1
ATOM 755 C CA . LEU A 1 101 ? 8.920 2.163 -17.697 1.00 90.44 101 LEU A CA 1
ATOM 756 C C . LEU A 1 101 ? 9.281 3.518 -17.079 1.00 90.44 101 LEU A C 1
ATOM 758 O O . LEU A 1 101 ? 8.640 3.908 -16.108 1.00 90.44 101 LEU A O 1
ATOM 762 N N . GLY A 1 102 ? 10.219 4.261 -17.673 1.00 91.94 102 GLY A N 1
ATOM 763 C CA . GLY A 1 102 ? 10.652 5.565 -17.161 1.00 91.94 102 GLY A CA 1
ATOM 764 C C . GLY A 1 102 ? 9.512 6.585 -17.065 1.00 91.94 102 GLY A C 1
ATOM 765 O O . GLY A 1 102 ? 9.355 7.251 -16.039 1.00 91.94 102 GLY A O 1
ATOM 766 N N . GLU A 1 103 ? 8.647 6.663 -18.082 1.00 93.50 103 GLU A N 1
ATOM 767 C CA . GLU A 1 103 ? 7.449 7.515 -18.053 1.00 93.50 103 GLU A CA 1
ATOM 768 C C . GLU A 1 103 ? 6.508 7.152 -16.896 1.00 93.50 103 GLU A C 1
ATOM 770 O O . GLU A 1 103 ? 6.033 8.033 -16.166 1.00 93.50 103 GLU A O 1
ATOM 775 N N . LYS A 1 104 ? 6.235 5.854 -16.693 1.00 93.62 104 LYS A N 1
ATOM 776 C CA . LYS A 1 104 ? 5.363 5.412 -15.601 1.00 93.62 104 LYS A CA 1
ATOM 777 C C . LYS A 1 104 ? 6.018 5.641 -14.238 1.00 93.62 104 LYS A C 1
ATOM 779 O O . LYS A 1 104 ? 5.329 6.118 -13.335 1.00 93.62 104 LYS A O 1
ATOM 784 N N . THR A 1 105 ? 7.317 5.376 -14.088 1.00 95.75 105 THR A N 1
ATOM 785 C CA . THR A 1 105 ? 8.063 5.651 -12.853 1.00 95.75 105 THR A CA 1
ATOM 786 C C . THR A 1 105 ? 7.996 7.132 -12.494 1.00 95.75 105 THR A C 1
ATOM 788 O O . THR A 1 105 ? 7.627 7.474 -11.370 1.00 95.75 105 THR A O 1
ATOM 791 N N . ALA A 1 106 ? 8.263 8.030 -13.448 1.00 96.94 106 ALA A N 1
ATOM 792 C CA . ALA A 1 106 ? 8.183 9.473 -13.227 1.00 96.94 106 ALA A CA 1
ATOM 793 C C . ALA A 1 106 ? 6.767 9.916 -12.817 1.00 96.94 106 ALA A C 1
ATOM 795 O O . ALA A 1 106 ? 6.604 10.736 -11.905 1.00 96.94 106 ALA A O 1
ATOM 796 N N . ARG A 1 107 ? 5.732 9.337 -13.441 1.00 97.62 107 ARG A N 1
ATOM 797 C CA . ARG A 1 107 ? 4.333 9.588 -13.072 1.00 97.62 107 ARG 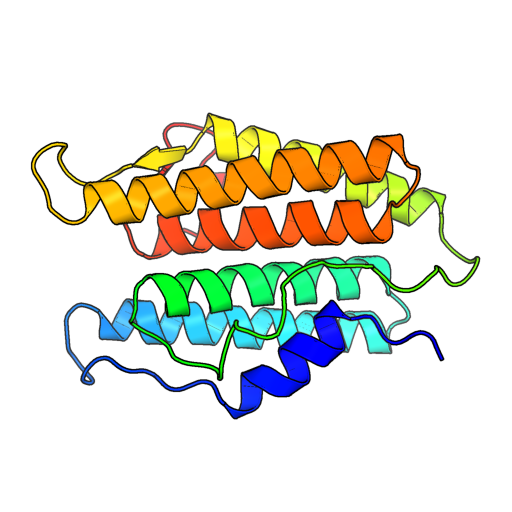A CA 1
ATOM 798 C C . ARG A 1 107 ? 4.032 9.146 -11.639 1.00 97.62 107 ARG A C 1
ATOM 800 O O . ARG A 1 107 ? 3.420 9.908 -10.895 1.00 97.62 107 ARG A O 1
ATOM 807 N N . TYR A 1 108 ? 4.479 7.958 -11.239 1.00 97.81 108 TYR A N 1
ATOM 808 C CA . TYR A 1 108 ? 4.245 7.423 -9.893 1.00 97.81 108 TYR A CA 1
ATOM 809 C C . TYR A 1 108 ? 5.067 8.147 -8.822 1.00 97.81 108 TYR A C 1
ATOM 811 O O . TYR A 1 108 ? 4.568 8.365 -7.721 1.00 97.81 108 TYR A O 1
ATOM 819 N N . ARG A 1 109 ? 6.274 8.627 -9.151 1.00 98.44 109 ARG A N 1
ATOM 820 C CA . ARG A 1 109 ? 7.028 9.543 -8.283 1.00 98.44 109 ARG A CA 1
ATOM 821 C C . ARG A 1 109 ? 6.220 10.800 -7.989 1.00 98.44 109 ARG A C 1
ATOM 823 O O . ARG A 1 109 ? 6.106 11.207 -6.836 1.00 98.44 109 ARG A O 1
ATOM 830 N N . LYS A 1 110 ? 5.675 11.431 -9.038 1.00 98.19 110 LYS A N 1
ATOM 831 C CA . LYS A 1 110 ? 4.848 12.632 -8.886 1.00 98.19 110 LYS A CA 1
ATOM 832 C C . LYS A 1 110 ? 3.618 12.329 -8.031 1.00 98.19 110 LYS A C 1
ATOM 834 O O . LYS A 1 110 ? 3.368 13.090 -7.107 1.00 98.19 110 LYS A O 1
ATOM 839 N N . LEU A 1 111 ? 2.924 11.220 -8.304 1.00 97.94 111 LEU A N 1
ATOM 840 C CA . LEU A 1 111 ? 1.764 10.762 -7.535 1.00 97.94 111 LEU A CA 1
ATOM 841 C C . LEU A 1 111 ? 2.086 10.631 -6.041 1.00 97.94 111 LEU A C 1
ATOM 843 O O . LEU A 1 111 ? 1.442 11.286 -5.228 1.00 97.94 111 LEU A O 1
ATOM 847 N N . LEU A 1 112 ? 3.108 9.846 -5.675 1.00 98.06 112 LEU A N 1
ATOM 848 C CA . LEU A 1 112 ? 3.447 9.638 -4.266 1.00 98.06 112 LEU A CA 1
ATOM 849 C C . LEU A 1 112 ? 3.916 10.931 -3.593 1.00 98.06 112 LEU A C 1
ATOM 851 O O . LEU A 1 112 ? 3.551 11.189 -2.452 1.00 98.06 112 LEU A O 1
ATOM 855 N N . ARG A 1 113 ? 4.699 11.768 -4.283 1.00 98.12 113 ARG A N 1
ATOM 856 C CA . ARG A 1 113 ? 5.110 13.065 -3.733 1.00 98.12 113 ARG A CA 1
ATOM 857 C C . ARG A 1 113 ? 3.900 13.948 -3.430 1.00 98.12 113 ARG A C 1
ATOM 859 O O . ARG A 1 113 ? 3.790 14.439 -2.316 1.00 98.12 113 ARG A O 1
ATOM 866 N N . THR A 1 114 ? 2.980 14.085 -4.386 1.00 97.06 114 THR A N 1
ATOM 867 C CA . THR A 1 114 ? 1.732 14.834 -4.190 1.00 97.06 114 THR A CA 1
ATOM 868 C C . THR A 1 114 ? 0.924 14.265 -3.025 1.00 97.06 114 THR A C 1
ATOM 870 O O . THR A 1 114 ? 0.486 15.024 -2.169 1.00 97.06 114 THR A O 1
ATOM 873 N N . ALA A 1 115 ? 0.798 12.940 -2.926 1.00 96.94 115 ALA A N 1
ATOM 874 C CA . ALA A 1 115 ? 0.106 12.305 -1.811 1.00 96.94 115 ALA A CA 1
ATOM 875 C C . ALA A 1 115 ? 0.779 12.605 -0.457 1.00 96.94 115 ALA A C 1
ATOM 877 O O . ALA A 1 115 ? 0.104 13.015 0.480 1.00 96.94 115 ALA A O 1
ATOM 878 N N . CYS A 1 116 ? 2.107 12.484 -0.357 1.00 97.06 116 CYS A N 1
ATOM 879 C CA . CYS A 1 116 ? 2.875 12.813 0.851 1.00 97.06 116 CYS A CA 1
ATOM 880 C C . CYS A 1 116 ? 2.716 14.274 1.306 1.00 97.06 116 CYS A C 1
ATOM 882 O O . CYS A 1 116 ? 2.799 14.541 2.509 1.00 97.06 116 CYS A O 1
ATOM 884 N N . ASP A 1 117 ? 2.527 15.197 0.361 1.00 95.50 117 ASP A N 1
ATOM 885 C CA . ASP A 1 117 ? 2.301 16.621 0.629 1.00 95.50 117 ASP A CA 1
ATOM 886 C C . ASP A 1 117 ? 0.837 16.915 1.013 1.00 95.50 117 ASP A C 1
ATOM 888 O O . ASP A 1 117 ? 0.563 17.895 1.707 1.00 95.50 117 ASP A O 1
ATOM 892 N N . ALA A 1 118 ? -0.106 16.078 0.570 1.00 94.25 118 ALA A N 1
ATOM 893 C CA . ALA A 1 118 ? -1.543 16.273 0.754 1.00 94.25 118 ALA A CA 1
ATOM 894 C C . ALA A 1 118 ? -2.115 15.634 2.032 1.00 94.25 118 ALA A C 1
ATOM 896 O O . ALA A 1 118 ? -3.151 16.096 2.528 1.00 94.25 118 ALA A O 1
ATOM 897 N N . VAL A 1 119 ? -1.485 14.573 2.551 1.00 96.06 119 VAL A N 1
ATOM 898 C CA . VAL A 1 119 ? -1.988 13.828 3.717 1.00 96.06 119 VAL A CA 1
ATOM 899 C C . VAL A 1 119 ? -1.534 14.424 5.046 1.00 96.06 119 VAL A C 1
ATOM 901 O O . VAL A 1 119 ? -0.375 14.802 5.215 1.00 96.06 119 VAL A O 1
ATOM 904 N N . LEU A 1 120 ? -2.434 14.413 6.030 1.00 94.56 120 LEU A N 1
ATOM 905 C CA . LEU A 1 120 ? -2.119 14.641 7.442 1.00 94.56 120 LEU A CA 1
ATOM 906 C C . LEU A 1 120 ? -2.736 13.549 8.326 1.00 94.56 120 LEU A C 1
ATOM 908 O O . LEU A 1 120 ? -3.770 12.989 7.948 1.00 94.56 120 LEU A O 1
ATOM 912 N N . PRO A 1 121 ? -2.160 13.279 9.514 1.00 96.25 121 PRO A N 1
ATOM 913 C CA . PRO A 1 121 ? -2.826 12.493 10.546 1.00 96.25 121 PRO A CA 1
ATOM 914 C C . PRO A 1 121 ? -4.217 13.053 10.860 1.00 96.25 121 PRO A C 1
ATOM 916 O O . PRO A 1 121 ? -4.371 14.254 11.082 1.00 96.25 121 PRO A O 1
ATOM 919 N N . SER A 1 122 ? -5.225 12.182 10.863 1.00 95.00 122 SER A N 1
ATOM 920 C CA . SER A 1 122 ? -6.600 12.539 11.224 1.00 95.00 122 SER A CA 1
ATOM 921 C C . SER A 1 122 ? -6.897 12.470 12.729 1.00 95.00 122 SER A C 1
ATOM 923 O O . SER A 1 122 ? -7.735 13.258 13.174 1.00 95.00 122 SER A O 1
ATOM 925 N N . PRO A 1 123 ? -6.311 11.546 13.523 1.00 94.12 123 PRO A N 1
ATOM 926 C CA . PRO A 1 123 ? -6.600 11.472 14.951 1.00 94.12 123 PRO A CA 1
ATOM 927 C C . PRO A 1 123 ? -6.147 12.710 15.725 1.00 94.12 123 PRO A C 1
ATOM 929 O O . PRO A 1 123 ? -5.185 13.380 15.353 1.00 94.12 123 PRO A O 1
ATOM 932 N N . ASP A 1 124 ? -6.819 12.970 16.846 1.00 93.69 124 ASP A N 1
ATOM 933 C CA . ASP A 1 124 ? -6.460 14.058 17.757 1.00 93.69 124 ASP A CA 1
ATOM 934 C C . ASP A 1 124 ? -5.019 13.890 18.295 1.00 93.69 124 ASP A C 1
ATOM 936 O O . ASP A 1 124 ? -4.622 12.750 18.581 1.00 93.69 124 ASP A O 1
ATOM 940 N N . PRO A 1 125 ? -4.243 14.982 18.480 1.00 89.06 125 PRO A N 1
ATOM 941 C CA . PRO A 1 125 ? -2.872 14.917 18.986 1.00 89.06 125 PRO A CA 1
ATOM 942 C C . PRO A 1 125 ? -2.695 14.217 20.346 1.00 89.06 125 PRO A C 1
ATOM 944 O O . PRO A 1 125 ? -1.611 13.722 20.641 1.00 89.06 125 PRO A O 1
ATOM 947 N N . GLY A 1 126 ? -3.733 14.157 21.187 1.00 89.06 126 GLY A N 1
ATOM 948 C CA . GLY A 1 126 ? -3.706 13.427 22.459 1.00 89.06 126 GLY A CA 1
ATOM 949 C C . GLY A 1 126 ? -4.088 11.946 22.350 1.00 89.06 126 GLY A C 1
ATOM 950 O O . GLY A 1 126 ? -4.038 11.222 23.345 1.00 89.06 126 GLY A O 1
ATOM 951 N N . SER A 1 127 ? -4.507 11.482 21.170 1.00 94.12 127 SER A N 1
ATOM 952 C CA . SER A 1 127 ? -5.021 10.126 20.981 1.00 94.12 127 SER A CA 1
ATOM 953 C C . SER A 1 127 ? -3.912 9.093 20.772 1.00 94.12 127 SER A C 1
ATOM 955 O O . SER A 1 127 ? -2.888 9.344 20.138 1.00 94.12 127 SER A O 1
ATOM 957 N N . LEU A 1 128 ? -4.164 7.860 21.222 1.00 91.38 128 LEU A N 1
ATOM 958 C CA . LEU A 1 128 ? -3.240 6.736 21.026 1.00 91.38 128 LEU A CA 1
ATOM 959 C C . LEU A 1 128 ? -3.042 6.369 19.543 1.00 91.38 128 LEU A C 1
ATOM 961 O O . LEU A 1 128 ? -2.035 5.757 19.189 1.00 91.38 128 LEU A O 1
ATOM 965 N N . LEU A 1 129 ? -3.976 6.763 18.670 1.00 93.06 129 LEU A N 1
ATOM 966 C CA . LEU A 1 129 ? -3.929 6.482 17.233 1.00 93.06 129 LEU A CA 1
ATOM 967 C C . LEU A 1 129 ? -3.059 7.470 16.444 1.00 93.06 129 LEU A C 1
ATOM 969 O O . LEU A 1 129 ? -2.746 7.194 15.281 1.00 93.06 129 LEU A O 1
ATOM 973 N N . LEU A 1 130 ? -2.634 8.588 17.051 1.00 94.00 130 LEU A N 1
ATOM 974 C CA . LEU A 1 130 ? -1.768 9.560 16.381 1.00 94.00 130 LEU A CA 1
ATOM 975 C C . LEU A 1 130 ? -0.469 8.900 15.912 1.00 94.00 130 LEU A C 1
ATOM 977 O O . LEU A 1 130 ? -0.140 8.970 14.732 1.00 94.00 130 LEU A O 1
ATOM 981 N N . SER A 1 131 ? 0.209 8.179 16.807 1.00 92.06 131 SER A N 1
ATOM 982 C CA . SER A 1 131 ? 1.476 7.506 16.486 1.00 92.06 131 SER A CA 1
ATOM 983 C C . SER A 1 131 ? 1.332 6.482 15.349 1.00 92.06 131 SER A C 1
ATOM 985 O O . SER A 1 131 ? 2.215 6.353 14.500 1.00 92.06 131 SER A O 1
ATOM 987 N N . GLY A 1 132 ? 0.189 5.790 15.280 1.00 92.06 132 GLY A N 1
ATOM 988 C CA . GLY A 1 132 ? -0.146 4.900 14.167 1.00 92.06 132 GLY A CA 1
ATOM 989 C C . GLY A 1 132 ? -0.298 5.652 12.843 1.00 92.06 132 GLY A C 1
ATOM 990 O O . GLY A 1 132 ? 0.228 5.216 11.822 1.00 92.06 132 GLY A O 1
ATOM 991 N N . SER A 1 133 ? -0.948 6.816 12.866 1.00 96.25 133 SER A N 1
ATOM 992 C CA . SER A 1 133 ? -1.127 7.675 11.687 1.00 96.25 133 SER A CA 1
ATOM 993 C C . SER A 1 133 ? 0.197 8.269 11.205 1.00 96.25 133 SER A C 1
ATOM 995 O O . SER A 1 133 ? 0.503 8.234 10.014 1.00 96.25 133 SER A O 1
ATOM 997 N N . GLU A 1 134 ? 1.027 8.753 12.130 1.00 95.62 134 GLU A N 1
ATOM 998 C CA . GLU A 1 134 ? 2.372 9.257 11.840 1.00 95.62 134 GLU A CA 1
ATOM 999 C C . GLU A 1 134 ? 3.257 8.175 11.224 1.00 95.62 134 GLU A C 1
ATOM 1001 O O . GLU A 1 134 ? 3.986 8.451 10.272 1.00 95.62 134 GLU A O 1
ATOM 1006 N N . LYS A 1 135 ? 3.151 6.928 11.703 1.00 95.69 135 LYS A N 1
ATOM 1007 C CA . LYS A 1 135 ? 3.861 5.790 11.114 1.00 95.69 135 LYS A CA 1
ATOM 1008 C C . LYS A 1 135 ? 3.461 5.567 9.655 1.00 95.69 135 LYS A C 1
ATOM 1010 O O . LYS A 1 135 ? 4.347 5.371 8.830 1.00 95.69 135 LYS A O 1
ATOM 1015 N N . ILE A 1 136 ? 2.172 5.640 9.317 1.00 96.75 136 ILE A N 1
ATOM 1016 C CA . ILE A 1 136 ? 1.704 5.489 7.928 1.00 96.75 136 ILE A CA 1
ATOM 1017 C C . ILE A 1 136 ? 2.285 6.602 7.037 1.00 96.75 136 ILE A C 1
ATOM 1019 O O . ILE A 1 136 ? 2.846 6.309 5.978 1.00 96.75 136 ILE A O 1
ATOM 1023 N N . VAL A 1 137 ? 2.226 7.867 7.482 1.00 97.31 137 VAL A N 1
ATOM 1024 C CA . VAL A 1 137 ? 2.824 9.004 6.748 1.00 97.31 137 VAL A CA 1
ATOM 1025 C C . VAL A 1 137 ? 4.332 8.817 6.582 1.00 97.31 137 VAL A C 1
ATOM 1027 O O . VAL A 1 137 ? 4.875 9.016 5.492 1.00 97.31 137 VAL A O 1
ATOM 1030 N N . MET A 1 138 ? 5.018 8.421 7.656 1.00 97.06 138 MET A N 1
ATOM 1031 C CA . MET A 1 138 ? 6.454 8.164 7.649 1.00 97.06 138 MET A CA 1
ATOM 1032 C C . MET A 1 138 ? 6.805 7.076 6.634 1.00 97.06 138 MET A C 1
ATOM 1034 O O . MET A 1 138 ? 7.716 7.285 5.838 1.00 97.06 138 MET A O 1
ATOM 1038 N N . THR A 1 139 ? 6.060 5.969 6.590 1.00 96.25 139 THR A N 1
ATOM 1039 C CA . THR A 1 139 ? 6.280 4.899 5.613 1.00 96.25 139 THR A CA 1
ATOM 1040 C C . THR A 1 139 ? 6.152 5.412 4.179 1.00 96.25 139 THR A C 1
ATOM 1042 O O . THR A 1 139 ? 7.081 5.217 3.393 1.00 96.25 139 THR A O 1
ATOM 1045 N N . GLY A 1 140 ? 5.083 6.141 3.838 1.00 96.62 140 GLY A N 1
ATOM 1046 C CA . GLY A 1 140 ? 4.936 6.741 2.503 1.00 96.62 140 GLY A CA 1
ATOM 1047 C C . GLY A 1 140 ? 6.134 7.622 2.111 1.00 96.62 140 GLY A C 1
ATOM 1048 O O . GLY A 1 140 ? 6.697 7.471 1.024 1.00 96.62 140 GLY A O 1
ATOM 1049 N N . ARG A 1 141 ? 6.605 8.478 3.029 1.00 98.00 141 ARG A N 1
ATOM 1050 C CA . ARG A 1 141 ? 7.778 9.350 2.816 1.00 98.00 141 ARG A CA 1
ATOM 1051 C C . ARG A 1 141 ? 9.087 8.573 2.682 1.00 98.00 141 ARG A C 1
ATOM 1053 O O . ARG A 1 141 ? 9.904 8.898 1.823 1.00 98.00 141 ARG A O 1
ATOM 1060 N N . THR A 1 142 ? 9.289 7.534 3.485 1.00 96.38 142 THR A N 1
ATOM 1061 C CA . THR A 1 142 ? 10.467 6.665 3.389 1.00 96.38 142 THR A CA 1
ATOM 1062 C C . THR A 1 142 ? 10.538 5.989 2.020 1.00 96.38 142 THR A C 1
ATOM 1064 O O . THR A 1 142 ? 11.597 5.983 1.393 1.00 96.38 142 THR A O 1
ATOM 1067 N N . PHE A 1 143 ? 9.412 5.490 1.505 1.00 95.56 143 PHE A N 1
ATOM 1068 C CA . PHE A 1 143 ? 9.374 4.875 0.177 1.00 95.56 143 PHE A CA 1
ATOM 1069 C C . PHE A 1 143 ? 9.520 5.872 -0.968 1.00 95.56 143 PHE A C 1
ATOM 1071 O O . PHE A 1 143 ? 10.106 5.522 -1.994 1.00 95.56 143 PHE A O 1
ATOM 1078 N N . LEU A 1 144 ? 9.086 7.122 -0.789 1.00 97.94 144 LEU A N 1
ATOM 1079 C CA . LEU A 1 144 ? 9.426 8.195 -1.719 1.00 97.94 144 LEU A CA 1
ATOM 1080 C C . LEU A 1 144 ? 10.949 8.388 -1.794 1.00 97.94 144 LEU A C 1
ATOM 1082 O O . LEU A 1 144 ? 11.505 8.382 -2.889 1.00 97.94 144 LEU A O 1
ATOM 1086 N N . ILE A 1 145 ? 11.638 8.475 -0.650 1.00 97.12 145 ILE A N 1
ATOM 1087 C CA . ILE A 1 145 ? 13.103 8.622 -0.604 1.00 97.12 145 ILE A CA 1
ATOM 1088 C C . ILE A 1 145 ? 13.795 7.425 -1.269 1.00 97.12 145 ILE A C 1
ATOM 1090 O O . ILE A 1 145 ? 14.683 7.614 -2.102 1.00 97.12 145 ILE A O 1
ATOM 1094 N N . TYR A 1 146 ? 13.385 6.195 -0.946 1.00 93.81 146 TYR A N 1
ATOM 1095 C CA . TYR A 1 146 ? 13.967 4.996 -1.555 1.00 93.81 146 TYR A CA 1
ATOM 1096 C C . TYR A 1 146 ? 13.751 4.936 -3.064 1.00 93.81 146 TYR A C 1
ATOM 1098 O O . TYR A 1 146 ? 14.696 4.636 -3.795 1.00 93.81 146 TYR A O 1
ATOM 1106 N N . GLY A 1 147 ? 12.551 5.272 -3.541 1.00 94.19 147 GLY A N 1
ATOM 1107 C CA . GLY A 1 147 ? 12.276 5.302 -4.971 1.00 94.19 147 GLY A CA 1
ATOM 1108 C C . GLY A 1 147 ? 13.101 6.365 -5.699 1.00 94.19 147 GLY A C 1
ATOM 1109 O O . GLY A 1 147 ? 13.657 6.093 -6.759 1.00 94.19 147 GLY A O 1
ATOM 1110 N N . GLU A 1 148 ? 13.272 7.554 -5.115 1.00 97.12 148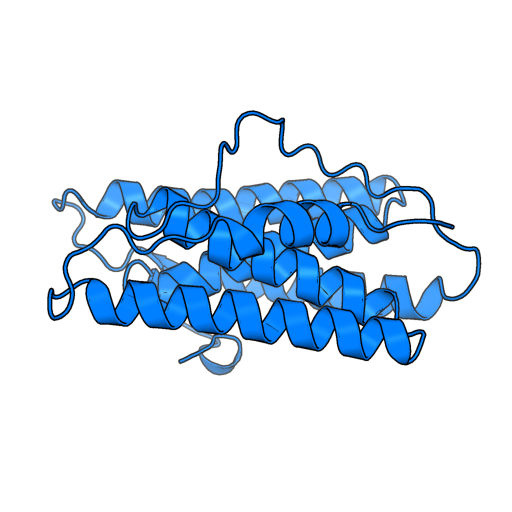 GLU A N 1
ATOM 1111 C CA . GLU A 1 148 ? 14.119 8.600 -5.698 1.00 97.12 148 GLU A CA 1
ATOM 1112 C C . GLU A 1 148 ? 15.598 8.214 -5.742 1.00 97.12 148 GLU A C 1
ATOM 1114 O O . GLU A 1 148 ? 16.284 8.515 -6.719 1.00 97.12 148 GLU A O 1
ATOM 1119 N N . THR A 1 149 ? 16.101 7.538 -4.710 1.00 95.00 149 THR A N 1
ATOM 1120 C CA . THR A 1 149 ? 17.466 6.995 -4.712 1.00 95.00 149 THR A CA 1
ATOM 1121 C C . THR A 1 149 ? 17.631 5.934 -5.794 1.00 95.00 149 THR A C 1
ATOM 1123 O O . THR A 1 149 ? 18.586 6.001 -6.561 1.00 95.00 149 THR A O 1
ATOM 1126 N N . ALA A 1 150 ? 16.665 5.024 -5.937 1.00 90.38 150 ALA A N 1
ATOM 1127 C CA . ALA A 1 150 ? 16.677 4.032 -7.005 1.00 90.38 150 ALA A CA 1
ATOM 1128 C C . ALA A 1 150 ? 16.679 4.673 -8.406 1.00 90.38 150 ALA A C 1
ATOM 1130 O O . ALA A 1 150 ? 17.434 4.221 -9.263 1.00 90.38 150 ALA A O 1
ATOM 1131 N N . MET A 1 151 ? 15.921 5.754 -8.636 1.00 91.50 151 MET A N 1
ATOM 1132 C CA . MET A 1 151 ? 15.974 6.496 -9.908 1.00 91.50 151 MET A CA 1
ATOM 1133 C C . MET A 1 151 ? 17.362 7.094 -10.183 1.00 91.50 151 MET A C 1
ATOM 1135 O O . MET A 1 151 ? 17.851 7.002 -11.306 1.00 91.50 151 MET A O 1
ATOM 1139 N N . ARG A 1 152 ? 18.023 7.685 -9.172 1.00 94.00 152 ARG A N 1
ATOM 1140 C CA . ARG A 1 152 ? 19.391 8.233 -9.322 1.00 94.00 152 ARG A CA 1
ATOM 1141 C C . ARG A 1 152 ? 20.416 7.155 -9.678 1.00 94.00 152 ARG A C 1
ATOM 1143 O O . ARG A 1 152 ? 21.408 7.453 -10.327 1.00 94.00 152 ARG A O 1
ATOM 1150 N N . GLU A 1 153 ? 20.166 5.921 -9.257 1.00 89.94 153 GLU A N 1
ATOM 1151 C CA . GLU A 1 153 ? 20.994 4.749 -9.548 1.00 89.94 153 GLU A CA 1
ATOM 1152 C C . GLU A 1 153 ? 20.538 3.985 -10.804 1.00 89.94 153 GLU A C 1
ATOM 1154 O O . GLU A 1 153 ? 20.999 2.871 -11.041 1.00 89.94 153 GLU A O 1
ATOM 1159 N N . HIS A 1 154 ? 19.621 4.550 -11.599 1.00 88.25 154 HIS A N 1
ATOM 1160 C CA . HIS A 1 154 ? 19.073 3.932 -12.813 1.00 88.25 154 HIS A CA 1
ATOM 1161 C C . HIS A 1 154 ? 18.375 2.577 -12.570 1.00 88.25 154 HIS A C 1
ATOM 1163 O O . HIS A 1 154 ? 18.325 1.710 -13.441 1.00 88.25 154 HIS A O 1
ATOM 1169 N N . ARG A 1 155 ? 17.794 2.386 -11.379 1.00 88.31 155 ARG A N 1
ATOM 1170 C CA . ARG A 1 155 ? 17.032 1.191 -10.978 1.00 88.31 155 ARG A CA 1
ATOM 1171 C C . ARG A 1 155 ? 15.524 1.439 -11.077 1.00 88.31 155 ARG A C 1
ATOM 1173 O O . ARG A 1 155 ? 14.806 1.404 -10.078 1.00 88.31 155 ARG A O 1
ATOM 1180 N N . GLU A 1 156 ? 15.033 1.674 -12.290 1.00 90.12 156 GLU A N 1
ATOM 1181 C CA . GLU A 1 156 ? 13.649 2.102 -12.560 1.00 90.12 156 GLU A CA 1
ATOM 1182 C C . GLU A 1 156 ? 12.566 1.149 -12.019 1.00 90.12 156 GLU A C 1
ATOM 1184 O O . GLU A 1 156 ? 11.593 1.596 -11.417 1.00 90.12 156 GLU A O 1
ATOM 1189 N N . TRP A 1 157 ? 12.744 -0.171 -12.141 1.00 90.38 157 TRP A N 1
ATOM 1190 C CA . TRP A 1 157 ? 11.795 -1.149 -11.581 1.00 90.38 157 TRP A CA 1
ATOM 1191 C C . TRP A 1 157 ? 11.692 -1.080 -10.054 1.00 90.38 157 TRP A C 1
ATOM 1193 O O . TRP A 1 157 ? 10.602 -1.213 -9.491 1.00 90.38 157 TRP A O 1
ATOM 1203 N N . VAL A 1 158 ? 12.822 -0.840 -9.379 1.00 89.94 158 VAL A N 1
ATOM 1204 C CA . VAL A 1 158 ? 12.849 -0.632 -7.924 1.00 89.94 158 VAL A CA 1
ATOM 1205 C C . VAL A 1 158 ? 12.110 0.652 -7.586 1.00 89.94 158 VAL A C 1
ATOM 1207 O O . VAL A 1 158 ? 11.259 0.652 -6.701 1.00 89.94 158 VAL A O 1
ATOM 1210 N N . ALA A 1 159 ? 12.395 1.728 -8.319 1.00 93.38 159 ALA A N 1
ATOM 1211 C CA . ALA A 1 159 ? 11.753 3.015 -8.111 1.00 93.38 159 ALA A CA 1
ATOM 1212 C C . ALA A 1 159 ? 10.228 2.931 -8.268 1.00 93.38 159 ALA A C 1
ATOM 1214 O O . ALA A 1 159 ? 9.500 3.345 -7.365 1.00 93.38 159 ALA A O 1
ATOM 1215 N N . LEU A 1 160 ? 9.738 2.324 -9.355 1.00 94.19 160 LEU A N 1
ATOM 1216 C CA . LEU A 1 160 ? 8.308 2.117 -9.588 1.00 94.19 160 LEU A CA 1
ATOM 1217 C C . LEU A 1 160 ? 7.656 1.313 -8.456 1.00 94.19 160 LEU A C 1
ATOM 1219 O O . LEU A 1 160 ? 6.578 1.686 -7.982 1.00 94.19 160 LEU A O 1
ATOM 1223 N N . SER A 1 161 ? 8.317 0.247 -7.998 1.00 93.50 161 SER A N 1
ATOM 1224 C CA . SER A 1 161 ? 7.835 -0.574 -6.884 1.00 93.50 161 SER A CA 1
ATOM 1225 C C . SER A 1 161 ? 7.744 0.241 -5.592 1.00 93.50 161 SER A C 1
ATOM 1227 O O . SER A 1 161 ? 6.713 0.219 -4.925 1.00 93.50 161 SER A O 1
ATOM 1229 N N . CYS A 1 162 ? 8.780 1.019 -5.263 1.00 94.31 162 CYS A N 1
ATOM 1230 C CA . CYS A 1 162 ? 8.796 1.879 -4.082 1.00 94.31 162 CYS A CA 1
ATOM 1231 C C . CYS A 1 162 ? 7.665 2.911 -4.110 1.00 94.31 162 CYS A C 1
ATOM 1233 O O . CYS A 1 162 ? 6.936 3.040 -3.128 1.00 94.31 162 CYS A O 1
ATOM 1235 N N . PHE A 1 163 ? 7.481 3.618 -5.228 1.00 97.50 163 PHE A N 1
ATOM 1236 C CA . PHE A 1 163 ? 6.435 4.636 -5.327 1.00 97.50 163 PHE A CA 1
ATOM 1237 C C . PHE A 1 163 ? 5.030 4.036 -5.228 1.00 97.50 163 PHE A C 1
ATOM 1239 O O . PHE A 1 163 ? 4.181 4.574 -4.522 1.00 97.50 163 PHE A O 1
ATOM 1246 N N . SER A 1 164 ? 4.795 2.900 -5.888 1.00 97.25 164 SER A N 1
ATOM 1247 C CA . SER A 1 164 ? 3.502 2.205 -5.851 1.00 97.25 164 SER A CA 1
ATOM 1248 C C . SER A 1 164 ? 3.192 1.668 -4.451 1.00 97.25 164 SER A C 1
ATOM 1250 O O . SER A 1 164 ? 2.096 1.873 -3.938 1.00 97.25 164 SER A O 1
ATOM 1252 N N . TYR A 1 165 ? 4.177 1.046 -3.799 1.00 96.50 165 TYR A N 1
ATOM 1253 C CA . TYR A 1 165 ? 4.051 0.529 -2.437 1.00 96.50 165 TYR A CA 1
ATOM 1254 C C . TYR A 1 165 ? 3.785 1.639 -1.417 1.00 96.50 165 TYR A C 1
ATOM 1256 O O . TYR A 1 165 ? 2.853 1.544 -0.619 1.00 96.50 165 TYR A O 1
ATOM 1264 N N . GLY A 1 166 ? 4.578 2.716 -1.460 1.00 97.00 166 GLY A N 1
ATOM 1265 C CA . GLY A 1 166 ? 4.402 3.863 -0.572 1.00 97.00 166 GLY A CA 1
ATOM 1266 C C . GLY A 1 166 ? 3.032 4.514 -0.746 1.00 97.00 166 GLY A C 1
ATOM 1267 O O . GLY A 1 166 ? 2.412 4.901 0.240 1.00 97.00 166 GLY A O 1
ATOM 1268 N N . PHE A 1 167 ? 2.529 4.573 -1.982 1.00 98.25 167 PHE A N 1
ATOM 1269 C CA . PHE A 1 167 ? 1.195 5.097 -2.253 1.00 98.25 167 PHE A CA 1
ATOM 1270 C C . PHE A 1 167 ? 0.092 4.193 -1.683 1.00 98.25 167 PHE A C 1
ATOM 1272 O O . PHE A 1 167 ? -0.824 4.705 -1.049 1.00 98.25 167 PHE A O 1
ATOM 1279 N N . GLY A 1 168 ? 0.227 2.866 -1.795 1.00 97.94 168 GLY A N 1
ATOM 1280 C CA . GLY A 1 168 ? -0.710 1.912 -1.184 1.00 97.94 168 GLY A CA 1
ATOM 1281 C C . GLY A 1 168 ? -0.843 2.072 0.335 1.00 97.94 168 GLY A C 1
ATOM 1282 O O . GLY A 1 168 ? -1.942 1.967 0.868 1.00 97.94 168 GLY A O 1
ATOM 1283 N N . TRP A 1 169 ? 0.245 2.415 1.034 1.00 98.06 169 TRP A N 1
ATOM 1284 C CA . TRP A 1 169 ? 0.193 2.737 2.467 1.00 98.06 169 TRP A CA 1
ATOM 1285 C C . TRP A 1 169 ? -0.630 3.987 2.775 1.00 98.06 169 TRP A C 1
ATOM 1287 O O . TRP A 1 169 ? -1.433 3.980 3.708 1.00 98.06 169 TRP A O 1
ATOM 1297 N N . LEU A 1 170 ? -0.415 5.066 2.018 1.00 98.25 170 LEU A N 1
ATOM 1298 C CA . LEU A 1 170 ? -1.139 6.317 2.236 1.00 98.25 170 LEU A CA 1
ATOM 1299 C C . LEU A 1 170 ? -2.625 6.158 1.916 1.00 98.25 170 LEU A C 1
ATOM 1301 O O . LEU A 1 170 ? -3.463 6.638 2.674 1.00 98.25 170 LEU A O 1
ATOM 1305 N N . ASP A 1 171 ? -2.942 5.449 0.836 1.00 97.94 171 ASP A N 1
ATOM 1306 C CA . ASP A 1 171 ? -4.320 5.224 0.410 1.00 97.94 171 ASP A CA 1
ATOM 1307 C C . ASP A 1 171 ? -5.083 4.340 1.409 1.00 97.94 171 ASP A C 1
ATOM 1309 O O . ASP A 1 171 ? -6.173 4.695 1.859 1.00 97.94 171 ASP A O 1
ATOM 1313 N N . ALA A 1 172 ? -4.444 3.273 1.903 1.00 97.62 172 ALA A N 1
ATOM 1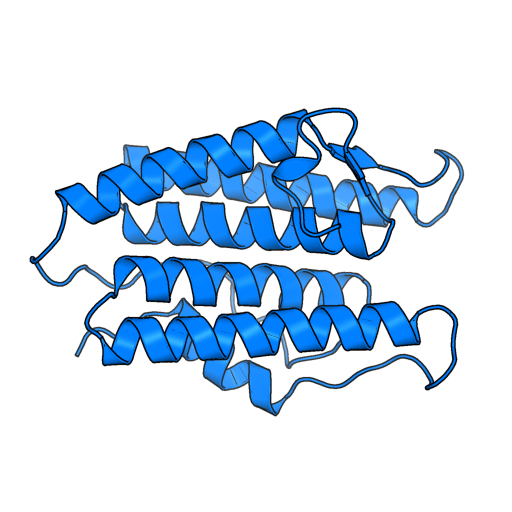314 C CA . ALA A 1 172 ? -4.978 2.477 3.006 1.00 97.62 172 ALA A CA 1
ATOM 1315 C C . ALA A 1 172 ? -5.192 3.308 4.280 1.00 97.62 172 ALA A C 1
ATOM 1317 O O . ALA A 1 172 ? -6.189 3.130 4.978 1.00 97.62 172 ALA A O 1
ATOM 1318 N N . GLY A 1 173 ? -4.280 4.236 4.585 1.00 97.56 173 GLY A N 1
ATOM 1319 C CA . GLY A 1 173 ? -4.397 5.139 5.728 1.00 97.56 173 GLY A CA 1
ATOM 1320 C C . GLY A 1 173 ? -5.563 6.122 5.615 1.00 97.56 173 GLY A C 1
ATOM 1321 O O . GLY A 1 173 ? -6.257 6.347 6.607 1.00 97.56 173 GLY A O 1
ATOM 1322 N N . ILE A 1 174 ? -5.796 6.681 4.423 1.00 96.50 174 ILE A N 1
ATOM 1323 C CA . ILE A 1 174 ? -6.976 7.509 4.126 1.00 96.50 174 ILE A CA 1
ATOM 1324 C C . ILE A 1 174 ? -8.236 6.674 4.330 1.00 96.50 174 ILE A C 1
ATOM 1326 O O . ILE A 1 174 ? -9.131 7.072 5.075 1.00 96.50 174 ILE A O 1
ATOM 1330 N N . ARG A 1 175 ? -8.280 5.485 3.723 1.00 94.38 175 ARG A N 1
ATOM 1331 C CA . ARG A 1 175 ? -9.473 4.644 3.741 1.00 94.38 175 ARG A CA 1
ATOM 1332 C C . ARG A 1 175 ? -9.825 4.124 5.130 1.00 94.38 175 ARG A C 1
ATOM 1334 O O . ARG A 1 175 ? -10.990 4.100 5.508 1.00 94.38 175 ARG A O 1
ATOM 1341 N N . ALA A 1 176 ? -8.815 3.793 5.926 1.00 95.31 176 ALA A N 1
ATOM 1342 C CA . ALA A 1 176 ? -8.979 3.386 7.315 1.00 95.31 176 ALA A CA 1
ATOM 1343 C C . ALA A 1 176 ? -9.252 4.561 8.280 1.00 95.31 176 ALA A C 1
ATOM 1345 O O . ALA A 1 176 ? -9.406 4.331 9.479 1.00 95.31 176 ALA A O 1
ATOM 1346 N N . GLY A 1 177 ? -9.281 5.811 7.798 1.00 94.69 177 GLY A N 1
ATOM 1347 C CA . GLY A 1 177 ? -9.541 7.001 8.615 1.00 94.69 177 GLY A CA 1
ATOM 1348 C C . GLY A 1 177 ? -8.373 7.443 9.505 1.00 94.69 177 GLY A C 1
ATOM 1349 O O . GLY A 1 177 ? -8.551 8.286 10.382 1.00 94.69 177 GLY A O 1
ATOM 1350 N N . PHE A 1 178 ? -7.170 6.901 9.297 1.00 96.44 178 PHE A N 1
ATOM 1351 C CA . PHE A 1 178 ? -5.954 7.353 9.984 1.00 96.44 178 PHE A CA 1
ATOM 1352 C C . PHE A 1 178 ? -5.419 8.652 9.382 1.00 96.44 178 PHE A C 1
ATOM 1354 O O . PHE A 1 178 ? -4.788 9.452 10.072 1.00 96.44 178 PHE A O 1
ATOM 1361 N N . LEU A 1 179 ? -5.675 8.882 8.096 1.00 96.56 179 LEU A N 1
ATOM 1362 C CA . LEU A 1 179 ? -5.237 10.069 7.377 1.00 96.56 179 LEU A CA 1
ATOM 1363 C C . LEU A 1 179 ? -6.430 10.849 6.834 1.00 96.56 179 LEU A C 1
ATOM 1365 O O . LEU A 1 179 ? -7.490 10.296 6.558 1.00 96.56 179 LEU A O 1
ATOM 1369 N N . THR A 1 180 ? -6.220 12.142 6.623 1.00 93.56 180 THR A N 1
ATOM 1370 C CA . THR A 1 180 ? -7.120 13.000 5.854 1.00 93.56 180 THR A CA 1
ATOM 1371 C C . THR A 1 180 ? -6.349 13.674 4.727 1.00 93.56 180 THR A C 1
ATOM 1373 O O . THR A 1 180 ? -5.210 14.109 4.916 1.00 93.56 180 THR A O 1
ATOM 1376 N N . ALA A 1 181 ? -6.963 13.763 3.548 1.00 88.19 181 ALA A N 1
ATOM 1377 C CA . ALA A 1 181 ? -6.416 14.489 2.410 1.00 88.19 181 ALA A CA 1
ATOM 1378 C C . ALA A 1 181 ? -6.923 15.938 2.443 1.00 88.19 181 ALA A C 1
ATOM 1380 O O . ALA A 1 181 ? -8.124 16.211 2.289 1.00 88.19 181 ALA A O 1
ATOM 1381 N N . GLN A 1 182 ? -6.010 16.886 2.658 1.00 76.94 182 GLN A N 1
ATOM 1382 C CA . GLN A 1 182 ? -6.351 18.311 2.690 1.00 76.94 182 GLN A CA 1
ATOM 1383 C C . GLN A 1 182 ? -6.547 18.910 1.291 1.00 76.94 182 GLN A C 1
ATOM 1385 O O . GLN A 1 182 ? -7.269 19.895 1.143 1.00 76.94 182 GLN A O 1
ATOM 1390 N N . LYS A 1 183 ? -5.897 18.330 0.277 1.00 71.75 183 LYS A N 1
ATOM 1391 C CA . LYS A 1 183 ? -5.901 18.745 -1.136 1.00 71.75 183 LYS A CA 1
ATOM 1392 C C . LYS A 1 183 ? -5.831 17.497 -2.024 1.00 71.75 183 LYS A C 1
ATOM 1394 O O . LYS A 1 183 ? -5.585 16.416 -1.496 1.00 71.75 183 LYS A O 1
ATOM 1399 N N . ASP A 1 184 ? -6.076 17.652 -3.327 1.00 77.62 184 ASP A N 1
ATOM 1400 C CA . ASP A 1 184 ? -5.927 16.589 -4.340 1.00 77.62 184 ASP A CA 1
ATOM 1401 C C . ASP A 1 184 ? -6.611 15.266 -3.943 1.00 77.62 184 ASP A C 1
ATOM 1403 O O . ASP A 1 184 ? -6.034 14.187 -4.019 1.00 77.62 184 ASP A O 1
ATOM 1407 N N . ARG A 1 185 ? -7.850 15.354 -3.436 1.00 76.06 185 ARG A N 1
ATOM 1408 C CA . ARG A 1 185 ? -8.594 14.198 -2.901 1.00 76.06 185 ARG A CA 1
ATOM 1409 C C . ARG A 1 185 ? -8.893 13.134 -3.958 1.00 76.06 185 ARG A C 1
ATOM 1411 O O . ARG A 1 185 ? -9.051 11.972 -3.616 1.00 76.06 185 ARG A O 1
ATOM 1418 N N . ASP A 1 186 ? -8.964 13.537 -5.218 1.00 79.25 186 ASP A N 1
ATOM 1419 C CA . ASP A 1 186 ? -9.276 12.713 -6.385 1.00 79.25 186 ASP A CA 1
ATOM 1420 C C . ASP A 1 186 ? -8.201 11.673 -6.722 1.00 79.25 186 ASP A C 1
ATOM 1422 O O . ASP A 1 186 ? -8.470 10.744 -7.480 1.00 79.25 186 ASP A O 1
ATOM 1426 N N . ILE A 1 187 ? -6.996 11.798 -6.158 1.00 78.31 187 ILE A N 1
ATOM 1427 C CA . ILE A 1 187 ? -5.934 10.809 -6.368 1.00 78.31 187 ILE A CA 1
ATOM 1428 C C . ILE A 1 187 ? -6.073 9.589 -5.450 1.00 78.31 187 ILE A C 1
ATOM 1430 O O . ILE A 1 187 ? -5.404 8.594 -5.708 1.00 78.31 187 ILE A O 1
ATOM 1434 N N . PHE A 1 188 ? -6.894 9.670 -4.397 1.00 70.44 188 PHE A N 1
ATOM 1435 C CA . PHE A 1 188 ? -7.093 8.616 -3.399 1.00 70.44 188 PHE A CA 1
ATOM 1436 C C . PHE A 1 188 ? -8.354 7.795 -3.677 1.00 70.44 188 PHE A C 1
ATOM 1438 O O . PHE A 1 188 ? -9.309 8.275 -4.289 1.00 70.44 188 PHE A O 1
ATOM 1445 N N . THR A 1 189 ? -8.379 6.571 -3.157 1.00 64.94 189 THR A N 1
ATOM 1446 C CA . THR A 1 189 ? -9.571 5.725 -3.122 1.00 64.94 189 THR A CA 1
ATOM 1447 C C . THR A 1 189 ? -10.482 6.199 -1.978 1.00 64.94 189 THR A C 1
ATOM 1449 O O . THR A 1 189 ? -10.191 5.965 -0.803 1.00 64.94 189 THR A O 1
ATOM 1452 N N . ILE A 1 190 ? -11.574 6.903 -2.311 1.00 55.81 190 ILE A N 1
ATOM 1453 C CA . ILE A 1 190 ? -12.566 7.478 -1.372 1.00 55.81 190 ILE A CA 1
ATOM 1454 C C . ILE A 1 190 ? -13.949 6.883 -1.631 1.00 55.81 190 ILE A C 1
ATOM 1456 O O . ILE A 1 190 ? -14.294 6.679 -2.811 1.00 55.81 190 ILE A O 1
#